Protein AF-A0A914TVD7-F1 (afdb_monomer_lite)

Foldseek 3Di:
DDDDLVQQLDADPVRHGSLVVVLVVCDQANQEEDEDAQVLVLQQQPPDPPDPDRPSSVVSLQVSCVSHVNYHYHYHHPCQPPDLSSCQSVVVLPCEPDPHPHNHSVSVNVVCVVVDPVSVVVVQVVCVVVVNDDDDDDDCVPPDDDDDDDDDDPVLVVVVVVLVVVLVVVVVVVVVVCVVVVPPDPVVVVVVVVVSVVVSVVVVVVSVVVVVDDD

Secondary structure (DSSP, 8-state):
----HHHHT-B-TTS-BHHHHHHHHH-TT--SEEEETTGGGGGGGSPPTT-----HHHHHHHHHHHH-TTSEEEE--TTTTSSGGGGTT-GGG-SSSTTSSSSSHHHHHHHHHHHHHHHHHHHHHHHHHTTS----PPP-TT--------PPPHHHHHHHHHHHHHHHHHHHHHHHHHHHHTTS-HHHHHHHHHHHHHHHHHHHHHHHHHTTS--

pLDDT: mean 87.55, std 9.87, range [48.53, 97.62]

Sequence (215 aa):
MFATYASLVGKSKTGESRLQQLIEWFGEKYDGCIIFDECHRAKNLCPKSGSNASSMIGKCVVELQRALPNARIVYASATGATEPRNMAYMERLGLWGRGTVFSDFAAFLDIVNKRGMGAMELVAMDMKRCGLYIARQLSFYGVDFNVHEVPLTLEYKKIYDEAVAFWTELQAQFTRAFELLAAQNKKSYKNAWTHFYSASQRFFKHLCIAVKVSS

Structure (mmCIF, N/CA/C/O backbone):
data_AF-A0A914TVD7-F1
#
_entry.id   AF-A0A914TVD7-F1
#
loop_
_atom_site.group_PDB
_atom_site.id
_atom_site.type_symbol
_atom_site.label_atom_id
_atom_site.label_alt_id
_atom_site.label_comp_id
_atom_site.label_asym_id
_atom_site.label_entity_id
_atom_site.label_seq_id
_atom_site.pdbx_PDB_ins_code
_atom_site.Cartn_x
_atom_site.Cartn_y
_atom_site.Cartn_z
_atom_site.occupancy
_atom_site.B_iso_or_equiv
_atom_site.auth_seq_id
_atom_site.auth_comp_id
_atom_site.auth_asym_id
_atom_site.auth_atom_id
_atom_site.pdbx_PDB_model_num
ATOM 1 N N . MET A 1 1 ? -15.700 13.228 0.530 1.00 85.75 1 MET A N 1
ATOM 2 C CA . MET A 1 1 ? -14.359 13.837 0.394 1.00 85.75 1 MET A CA 1
ATOM 3 C C . MET A 1 1 ? -13.421 12.806 -0.219 1.00 85.75 1 MET A C 1
ATOM 5 O O . MET A 1 1 ? -13.540 11.643 0.136 1.00 85.75 1 MET A O 1
ATOM 9 N N . PHE A 1 2 ? -12.528 13.209 -1.125 1.00 90.88 2 PHE A N 1
ATOM 10 C CA . PHE A 1 2 ? -11.497 12.344 -1.712 1.00 90.88 2 PHE A CA 1
ATOM 11 C C . PHE A 1 2 ? -10.127 13.006 -1.532 1.00 90.88 2 PHE A C 1
ATOM 13 O O . PHE A 1 2 ? -9.987 14.198 -1.804 1.00 90.88 2 PHE A O 1
ATOM 20 N N . ALA A 1 3 ? -9.135 12.252 -1.057 1.00 91.56 3 ALA A N 1
ATOM 21 C CA . ALA A 1 3 ? -7.778 12.734 -0.817 1.00 91.56 3 ALA A CA 1
ATOM 22 C C . ALA A 1 3 ? -6.760 11.642 -1.160 1.00 91.56 3 ALA A C 1
ATOM 24 O O . ALA A 1 3 ? -7.017 10.454 -0.985 1.00 91.56 3 ALA A O 1
ATOM 25 N N . THR A 1 4 ? -5.583 12.047 -1.630 1.00 92.19 4 THR A N 1
ATOM 26 C CA . THR A 1 4 ? -4.498 11.115 -1.966 1.00 92.19 4 THR A CA 1
ATOM 27 C C . THR A 1 4 ? -3.550 10.920 -0.782 1.00 92.19 4 THR A C 1
ATOM 29 O O . THR A 1 4 ? -3.365 11.818 0.047 1.00 92.19 4 THR A O 1
ATOM 32 N N . TYR A 1 5 ? -2.840 9.791 -0.742 1.00 90.56 5 TYR A N 1
ATOM 33 C CA . TYR A 1 5 ? -1.766 9.583 0.239 1.00 90.56 5 TYR A CA 1
ATOM 34 C C . TYR A 1 5 ? -0.656 10.634 0.167 1.00 90.56 5 TYR A C 1
ATOM 36 O O . TYR A 1 5 ? -0.086 10.993 1.192 1.00 90.56 5 TYR A O 1
ATOM 44 N N . ALA A 1 6 ? -0.364 11.161 -1.025 1.00 87.69 6 ALA A N 1
ATOM 45 C CA . ALA A 1 6 ? 0.606 12.241 -1.178 1.00 87.69 6 ALA A CA 1
ATOM 46 C C . ALA A 1 6 ? 0.110 13.534 -0.512 1.00 87.69 6 ALA A C 1
ATOM 48 O O . ALA A 1 6 ? 0.880 14.204 0.173 1.00 87.69 6 ALA A O 1
ATOM 49 N N . SER A 1 7 ? -1.183 13.853 -0.652 1.00 86.94 7 SER A N 1
ATOM 50 C CA . SER A 1 7 ? -1.764 15.025 0.005 1.00 86.94 7 SER A CA 1
ATOM 51 C C . SER A 1 7 ? -1.792 14.909 1.527 1.00 86.94 7 SER A C 1
ATOM 53 O O . SER A 1 7 ? -1.591 15.925 2.176 1.00 86.94 7 SER A O 1
ATOM 55 N N . LEU A 1 8 ? -1.947 13.706 2.096 1.00 86.94 8 LEU A N 1
ATOM 56 C CA . LEU A 1 8 ? -1.924 13.481 3.553 1.00 86.94 8 LEU A CA 1
ATOM 57 C C . LEU A 1 8 ? -0.601 13.912 4.204 1.00 86.94 8 LEU A C 1
ATOM 59 O O . LEU A 1 8 ? -0.601 14.436 5.312 1.00 86.94 8 LEU A O 1
ATOM 63 N N . VAL A 1 9 ? 0.519 13.720 3.503 1.00 89.25 9 VAL A N 1
ATOM 64 C CA . VAL A 1 9 ? 1.864 14.100 3.978 1.00 89.25 9 VAL A CA 1
ATOM 65 C C . VAL A 1 9 ? 2.188 15.570 3.665 1.00 89.25 9 VAL A C 1
ATOM 67 O O . VAL A 1 9 ? 3.189 16.114 4.133 1.00 89.25 9 VAL A O 1
ATOM 70 N N . GLY A 1 10 ? 1.355 16.227 2.858 1.00 86.00 10 GLY A N 1
ATOM 71 C CA . GLY A 1 10 ? 1.564 17.600 2.426 1.00 86.00 10 GLY A CA 1
ATOM 72 C C . GLY A 1 10 ? 1.454 18.608 3.570 1.00 86.00 10 GLY A C 1
ATOM 73 O O . GLY A 1 10 ? 0.681 18.441 4.514 1.00 86.00 10 GLY A O 1
ATOM 74 N N . LYS A 1 11 ? 2.190 19.711 3.434 1.00 86.06 11 LYS A N 1
ATOM 75 C CA . LYS A 1 11 ? 2.029 20.916 4.253 1.00 86.06 11 LYS A CA 1
ATOM 76 C C . LYS A 1 11 ? 1.639 22.087 3.359 1.00 86.06 11 LYS A C 1
ATOM 78 O O . LYS A 1 11 ? 2.068 22.154 2.205 1.00 86.06 11 LYS A O 1
ATOM 83 N N . SER A 1 12 ? 0.797 22.983 3.860 1.00 80.69 12 SER A N 1
ATOM 84 C CA . SER A 1 12 ? 0.485 24.236 3.177 1.00 80.69 12 SER A CA 1
ATOM 85 C C . SER A 1 12 ? 1.702 25.172 3.181 1.00 80.69 12 SER A C 1
ATOM 87 O O . SER A 1 12 ? 2.657 24.988 3.939 1.00 80.69 12 SER A O 1
ATOM 89 N N . LYS A 1 13 ? 1.650 26.229 2.360 1.00 73.94 13 LYS A N 1
ATOM 90 C CA . LYS A 1 13 ? 2.652 27.309 2.395 1.00 73.94 13 LYS A CA 1
ATOM 91 C C . LYS A 1 13 ? 2.677 28.043 3.745 1.00 73.94 13 LYS A C 1
ATOM 93 O O . LYS A 1 13 ? 3.702 28.612 4.091 1.00 73.94 13 LYS A O 1
ATOM 98 N N . THR A 1 14 ? 1.572 28.002 4.494 1.00 77.19 14 THR A N 1
ATOM 99 C CA . THR A 1 14 ? 1.430 28.570 5.845 1.00 77.19 14 THR A CA 1
ATOM 100 C C . THR A 1 14 ? 1.935 27.629 6.948 1.00 77.19 14 THR A C 1
ATOM 102 O O . THR A 1 14 ? 1.932 28.005 8.112 1.00 77.19 14 THR A O 1
ATOM 105 N N . GLY A 1 15 ? 2.408 26.423 6.599 1.00 79.06 15 GLY A N 1
ATOM 106 C CA . GLY A 1 15 ? 2.985 25.449 7.534 1.00 79.06 15 GLY A CA 1
ATOM 107 C C . GLY A 1 15 ? 1.987 24.446 8.119 1.00 79.06 15 GLY A C 1
ATOM 108 O O . GLY A 1 15 ? 2.407 23.474 8.750 1.00 79.06 15 GLY A O 1
ATOM 109 N N . GLU A 1 16 ? 0.692 24.626 7.866 1.00 82.19 16 GLU A N 1
ATOM 110 C CA . GLU A 1 16 ? -0.368 23.743 8.355 1.00 82.19 16 GLU A CA 1
ATOM 111 C C . GLU A 1 16 ? -0.304 22.373 7.673 1.00 82.19 16 GLU A C 1
ATOM 113 O O . GLU A 1 16 ? -0.134 22.252 6.454 1.00 82.19 16 GLU A O 1
ATOM 118 N N . SER A 1 17 ? -0.445 21.314 8.470 1.00 91.56 17 SER A N 1
ATOM 119 C CA . SER A 1 17 ? -0.482 19.944 7.964 1.00 91.56 17 SER A CA 1
ATOM 120 C C . SER A 1 17 ? -1.813 19.673 7.270 1.00 91.56 17 SER A C 1
ATOM 122 O O . SER A 1 17 ? -2.877 19.927 7.833 1.00 91.56 17 SER A O 1
ATOM 124 N N . ARG A 1 18 ? -1.774 19.085 6.071 1.00 92.12 18 ARG A N 1
ATOM 125 C CA . ARG A 1 18 ? -2.996 18.643 5.384 1.00 92.12 18 ARG A CA 1
ATOM 126 C C . ARG A 1 18 ? -3.755 17.588 6.178 1.00 92.12 18 ARG A C 1
ATOM 128 O O . ARG A 1 18 ? -4.978 17.572 6.132 1.00 92.12 18 ARG A O 1
ATOM 135 N N . LEU A 1 19 ? -3.048 16.743 6.927 1.00 93.38 19 LEU A N 1
ATOM 136 C CA . LEU A 1 19 ? -3.672 15.791 7.840 1.00 93.38 19 LEU A CA 1
ATOM 137 C C . LEU A 1 19 ? -4.487 16.501 8.927 1.00 93.38 19 LEU A C 1
ATOM 139 O O . LEU A 1 19 ? -5.624 16.115 9.172 1.00 93.38 19 LEU A O 1
ATOM 143 N N . GLN A 1 20 ? -3.934 17.554 9.530 1.00 93.00 20 GLN A N 1
ATOM 144 C CA . GLN A 1 20 ? -4.615 18.306 10.583 1.00 93.00 20 GLN A CA 1
ATOM 145 C C . GLN A 1 20 ? -5.887 18.974 10.048 1.00 93.00 20 GLN A C 1
ATOM 147 O O . GLN A 1 20 ? -6.951 18.826 10.637 1.00 93.00 20 GLN A O 1
ATOM 152 N N . GLN A 1 21 ? -5.804 19.592 8.866 1.00 93.00 21 GLN A N 1
ATOM 153 C CA . GLN A 1 21 ? -6.969 20.169 8.185 1.00 93.00 21 GLN A CA 1
ATOM 154 C C . GLN A 1 21 ? -8.059 19.121 7.907 1.00 93.00 21 GLN A C 1
ATOM 156 O O . GLN A 1 21 ? -9.245 19.412 8.024 1.00 93.00 21 GLN A O 1
ATOM 161 N N . LEU A 1 22 ? -7.670 17.894 7.536 1.00 93.31 22 LEU A N 1
ATOM 162 C CA . LEU A 1 22 ? -8.616 16.795 7.337 1.00 93.31 22 LEU A CA 1
ATOM 163 C C . LEU A 1 22 ? -9.279 16.377 8.654 1.00 93.31 22 LEU A C 1
ATOM 165 O O . LEU A 1 22 ? -10.494 16.214 8.681 1.00 93.31 22 LEU A O 1
ATOM 169 N N . ILE A 1 23 ? -8.503 16.221 9.731 1.00 94.00 23 ILE A N 1
ATOM 170 C CA . ILE A 1 23 ? -9.015 15.861 11.062 1.00 94.00 23 ILE A CA 1
ATOM 171 C C . ILE A 1 23 ? -10.013 16.915 11.555 1.00 94.00 23 ILE A C 1
ATOM 173 O O . ILE A 1 23 ? -11.108 16.564 11.988 1.00 94.00 23 ILE A O 1
ATOM 177 N N . GLU A 1 24 ? -9.673 18.196 11.424 1.00 94.06 24 GLU A N 1
ATOM 178 C CA . GLU A 1 24 ? -10.552 19.313 11.783 1.00 94.06 24 GLU A CA 1
ATOM 179 C C . GLU A 1 24 ? -11.829 19.333 10.942 1.00 94.06 24 GLU A C 1
ATOM 181 O O . GLU A 1 24 ? -12.914 19.541 11.478 1.00 94.06 24 GLU A O 1
ATOM 186 N N . TRP A 1 25 ? -11.720 19.060 9.638 1.00 94.44 25 TRP A N 1
ATOM 187 C CA . TRP A 1 25 ? -12.877 18.992 8.748 1.00 94.44 25 TRP A CA 1
ATOM 188 C C . TRP A 1 25 ? -13.831 17.846 9.102 1.00 94.44 25 TRP A C 1
ATOM 190 O O . TRP A 1 25 ? -15.046 18.026 9.047 1.00 94.44 25 TRP A O 1
ATOM 200 N N . PHE A 1 26 ? -13.301 16.673 9.465 1.00 95.31 26 PHE A N 1
ATOM 201 C CA . PHE A 1 26 ? -14.125 15.565 9.956 1.00 95.31 26 PHE A CA 1
ATOM 202 C C . PHE A 1 26 ? -14.793 15.921 11.291 1.00 95.31 26 PHE A C 1
ATOM 204 O O . PHE A 1 26 ? -15.969 15.614 11.494 1.00 95.31 26 PHE A O 1
ATOM 211 N N . GLY A 1 27 ? -14.044 16.578 12.179 1.00 94.00 27 GLY A N 1
ATOM 212 C CA . GLY A 1 27 ? -14.438 16.860 13.551 1.00 94.00 27 GLY A CA 1
ATOM 213 C C . GLY A 1 27 ? -14.248 15.651 14.473 1.00 94.00 27 GLY A C 1
ATOM 214 O O . GLY A 1 27 ? -14.380 14.496 14.069 1.00 94.00 27 GLY A O 1
ATOM 215 N N . GLU A 1 28 ? -13.979 15.910 15.754 1.00 88.50 28 GLU A N 1
ATOM 216 C CA . GLU A 1 28 ? -13.631 14.875 16.748 1.00 88.50 28 GLU A CA 1
ATOM 217 C C . GLU A 1 28 ? -14.711 13.796 16.934 1.00 88.50 28 GLU A C 1
ATOM 219 O O . GLU A 1 28 ? -14.425 12.662 17.320 1.00 88.50 28 GLU A O 1
ATOM 224 N N . LYS A 1 29 ? -15.973 14.142 16.658 1.00 94.38 29 LYS A N 1
ATOM 225 C CA . LYS A 1 29 ? -17.125 13.246 16.816 1.00 94.38 29 LYS A CA 1
ATOM 226 C C . LYS A 1 29 ? -17.479 12.476 15.545 1.00 94.38 29 LYS A C 1
ATOM 228 O O . LYS A 1 29 ? -18.498 11.794 15.544 1.00 94.38 29 LYS A O 1
ATOM 233 N N . TYR A 1 30 ? -16.677 12.574 14.484 1.00 97.50 30 TYR A N 1
ATOM 234 C CA . TYR A 1 30 ? -16.952 11.878 13.231 1.00 97.50 30 TYR A CA 1
ATOM 235 C C . TYR A 1 30 ? -17.052 10.365 13.440 1.00 97.50 30 TYR A C 1
ATOM 237 O O . TYR A 1 30 ? -16.093 9.711 13.849 1.00 97.50 30 TYR A O 1
ATOM 245 N N . ASP A 1 31 ? -18.214 9.807 13.117 1.00 97.25 31 ASP A N 1
ATOM 246 C CA . ASP A 1 31 ? -18.541 8.390 13.269 1.00 97.25 31 ASP A CA 1
ATOM 247 C C . ASP A 1 31 ? -18.759 7.684 11.922 1.00 97.25 31 ASP A C 1
ATOM 249 O O . ASP A 1 31 ? -19.165 6.520 11.885 1.00 97.25 31 ASP A O 1
ATOM 253 N N . GLY A 1 32 ? -18.503 8.384 10.810 1.00 97.06 32 GLY A N 1
ATOM 254 C CA . GLY A 1 32 ? -18.689 7.905 9.443 1.00 97.06 32 GLY A CA 1
ATOM 255 C C . GLY A 1 32 ? -17.643 6.878 8.998 1.00 97.06 32 GLY A C 1
ATOM 256 O O . GLY A 1 32 ? -16.967 6.253 9.811 1.00 97.06 32 GLY A O 1
ATOM 257 N N . CYS A 1 33 ? -17.522 6.664 7.685 1.00 97.12 33 CYS A N 1
ATOM 258 C CA . CYS A 1 33 ? -16.621 5.661 7.114 1.00 97.12 33 CYS A CA 1
ATOM 259 C C . CYS A 1 33 ? -15.439 6.306 6.380 1.00 97.12 33 CYS A C 1
ATOM 261 O O . CYS A 1 33 ? -15.627 7.172 5.527 1.00 97.12 33 CYS A O 1
ATOM 263 N N . ILE A 1 34 ? -14.229 5.832 6.679 1.00 97.38 34 ILE A N 1
ATOM 264 C CA . ILE A 1 34 ? -12.990 6.174 5.980 1.00 97.38 34 ILE A CA 1
ATOM 265 C C . ILE A 1 34 ? -12.496 4.920 5.266 1.00 97.38 34 ILE A C 1
ATOM 267 O O . ILE A 1 34 ? -12.242 3.887 5.889 1.00 97.38 34 ILE A O 1
ATOM 271 N N . ILE A 1 35 ? -12.345 5.025 3.950 1.00 97.62 35 ILE A N 1
ATOM 272 C CA . ILE A 1 35 ? -11.853 3.942 3.102 1.00 97.62 35 ILE A CA 1
ATOM 273 C C . ILE A 1 35 ? -10.424 4.282 2.695 1.00 97.62 35 ILE A C 1
ATOM 275 O O . ILE A 1 35 ? -10.179 5.263 1.992 1.00 97.62 35 ILE A O 1
ATOM 279 N N . PHE A 1 36 ? -9.478 3.462 3.135 1.00 96.56 36 PHE A N 1
ATOM 280 C CA . PHE A 1 36 ? -8.116 3.474 2.630 1.00 96.56 36 PHE A CA 1
ATOM 281 C C . PHE A 1 36 ? -8.056 2.593 1.384 1.00 96.56 36 PHE A C 1
ATOM 283 O O . PHE A 1 36 ? -7.901 1.378 1.492 1.00 96.56 36 PHE A O 1
ATOM 290 N N . ASP A 1 37 ? -8.214 3.212 0.218 1.00 95.31 37 ASP A N 1
ATOM 291 C CA . ASP A 1 37 ? -8.045 2.558 -1.081 1.00 95.31 37 ASP A CA 1
ATOM 292 C C . ASP A 1 37 ? -6.562 2.418 -1.446 1.00 95.31 37 ASP A C 1
ATOM 294 O O . ASP A 1 37 ? -5.767 3.303 -1.152 1.00 95.31 37 ASP A O 1
ATOM 298 N N . GLU A 1 38 ? -6.167 1.301 -2.053 1.00 93.00 38 GLU A N 1
ATOM 299 C CA . GLU A 1 38 ? -4.769 0.900 -2.257 1.00 93.00 38 GLU A CA 1
ATOM 300 C C . GLU A 1 38 ? -3.889 1.051 -1.000 1.00 93.00 38 GLU A C 1
ATOM 302 O O . GLU A 1 38 ? -2.740 1.514 -1.033 1.00 93.00 38 GLU A O 1
ATOM 307 N N . CYS A 1 39 ? -4.413 0.612 0.149 1.00 92.62 39 CYS A N 1
ATOM 308 C CA . CYS A 1 39 ? -3.807 0.852 1.461 1.00 92.62 39 CYS A CA 1
ATOM 309 C C . CYS A 1 39 ? -2.413 0.236 1.657 1.00 92.62 39 CYS A C 1
ATOM 311 O O . CYS A 1 39 ? -1.679 0.643 2.561 1.00 92.62 39 CYS A O 1
ATOM 313 N N . HIS A 1 40 ? -1.972 -0.652 0.756 1.00 89.81 40 HIS A N 1
ATOM 314 C CA . HIS A 1 40 ? -0.595 -1.153 0.725 1.00 89.81 40 HIS A CA 1
ATOM 315 C C . HIS A 1 40 ? 0.452 -0.022 0.619 1.00 89.81 40 HIS A C 1
ATOM 317 O O . HIS A 1 40 ? 1.618 -0.234 0.956 1.00 89.81 40 HIS A O 1
ATOM 323 N N . ARG A 1 41 ? 0.067 1.197 0.210 1.00 89.19 41 ARG A N 1
ATOM 324 C CA . ARG A 1 41 ? 0.915 2.404 0.259 1.00 89.19 41 ARG A CA 1
ATOM 325 C C . ARG A 1 41 ? 1.413 2.747 1.672 1.00 89.19 41 ARG A C 1
ATOM 327 O O . ARG A 1 41 ? 2.474 3.359 1.807 1.00 89.19 41 ARG A O 1
ATOM 334 N N . ALA A 1 42 ? 0.703 2.316 2.716 1.00 90.38 42 ALA A N 1
ATOM 335 C CA . ALA A 1 42 ? 1.059 2.521 4.120 1.00 90.38 42 ALA A CA 1
ATOM 336 C C . ALA A 1 42 ? 1.893 1.373 4.737 1.00 90.38 42 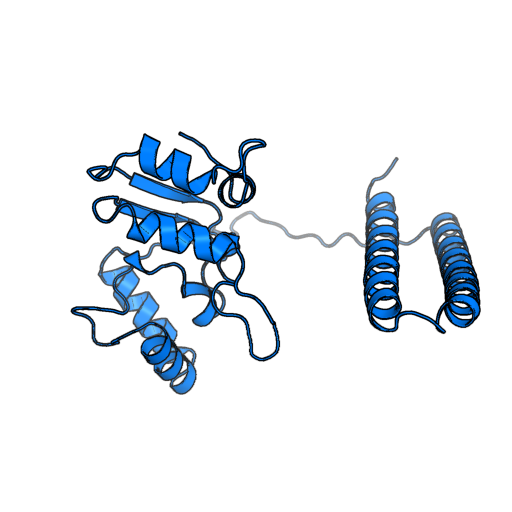ALA A C 1
ATOM 338 O O . ALA A 1 42 ? 2.300 1.475 5.893 1.00 90.38 42 ALA A O 1
ATOM 339 N N . LYS A 1 43 ? 2.207 0.306 3.979 1.00 87.12 43 LYS A N 1
ATOM 340 C CA . LYS A 1 43 ? 2.829 -0.932 4.503 1.00 87.12 43 LYS A CA 1
ATOM 341 C C . LYS A 1 43 ? 4.192 -0.753 5.176 1.00 87.12 43 LYS A C 1
ATOM 343 O O . LYS A 1 43 ? 4.540 -1.499 6.082 1.00 87.12 43 LYS A O 1
ATOM 348 N N . ASN A 1 44 ? 4.952 0.263 4.772 1.00 83.62 44 ASN A N 1
ATOM 349 C CA . ASN A 1 44 ? 6.307 0.518 5.270 1.00 83.62 44 ASN A CA 1
ATOM 350 C C . ASN A 1 44 ? 6.314 1.330 6.581 1.00 83.62 44 ASN A C 1
ATOM 352 O O . ASN A 1 44 ? 7.167 2.197 6.767 1.00 83.62 44 ASN A O 1
ATOM 356 N N . LEU A 1 45 ? 5.344 1.112 7.471 1.00 84.75 45 LEU A N 1
ATOM 357 C CA . LEU A 1 45 ? 5.311 1.761 8.785 1.00 84.75 45 LEU A CA 1
ATOM 358 C C . LEU A 1 45 ? 6.393 1.188 9.711 1.00 84.75 45 LEU A C 1
ATOM 360 O O . LEU A 1 45 ? 7.106 1.942 10.368 1.00 84.75 45 LEU A O 1
ATOM 364 N N . CYS A 1 46 ? 6.560 -0.135 9.701 1.00 79.25 46 CYS A N 1
ATOM 365 C CA . CYS A 1 46 ? 7.635 -0.832 10.396 1.00 79.25 46 CYS A CA 1
ATOM 366 C C . CYS A 1 46 ? 8.685 -1.267 9.362 1.00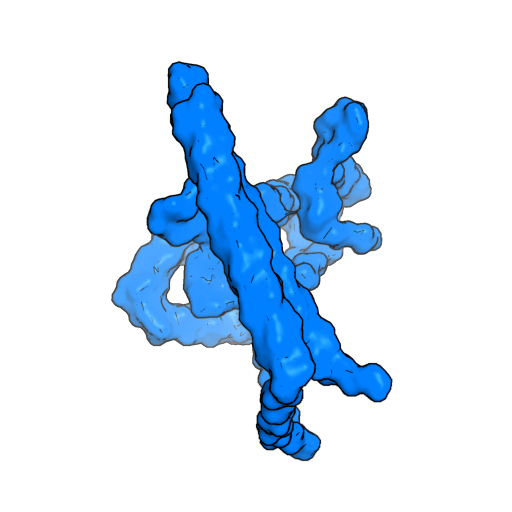 79.25 46 CYS A C 1
ATOM 368 O O . CYS A 1 46 ? 8.467 -2.273 8.688 1.00 79.25 46 CYS A O 1
ATOM 370 N N . PRO A 1 47 ? 9.804 -0.544 9.185 1.00 65.88 47 PRO A N 1
ATOM 371 C CA . PRO A 1 47 ? 10.835 -0.945 8.231 1.00 65.88 47 PRO A CA 1
ATOM 372 C C . PRO A 1 47 ? 11.461 -2.305 8.592 1.00 65.88 47 PRO A C 1
ATOM 374 O O . PRO A 1 47 ? 11.439 -2.737 9.749 1.00 65.88 47 PRO A O 1
ATOM 377 N N . LYS A 1 48 ? 12.022 -2.996 7.589 1.00 65.44 48 LYS A N 1
ATOM 378 C CA . LYS A 1 48 ? 12.928 -4.136 7.817 1.00 65.44 48 LYS A CA 1
ATOM 379 C C . LYS A 1 48 ? 14.221 -3.614 8.459 1.00 65.44 48 LYS A C 1
ATOM 381 O O . LYS A 1 48 ? 14.622 -2.481 8.181 1.00 65.44 48 LYS A O 1
ATOM 386 N N . SER A 1 49 ? 14.858 -4.420 9.312 1.00 55.47 49 SER A N 1
ATOM 387 C CA . SER A 1 49 ? 16.124 -4.063 9.968 1.00 55.47 49 SER A CA 1
ATOM 388 C C . SER A 1 49 ? 17.121 -3.496 8.948 1.00 55.47 49 SER A C 1
ATOM 390 O O . SER A 1 49 ? 17.393 -4.138 7.936 1.00 55.47 49 SER A O 1
ATOM 392 N N . GLY A 1 50 ? 17.616 -2.276 9.186 1.00 52.88 50 GLY A N 1
ATOM 393 C CA . GLY A 1 50 ? 18.551 -1.569 8.296 1.00 52.88 50 GLY A CA 1
ATOM 394 C C . GLY A 1 50 ? 17.944 -0.475 7.400 1.00 52.88 50 GLY A C 1
ATOM 395 O O . GLY A 1 50 ? 18.695 0.264 6.768 1.00 52.88 50 GLY A O 1
ATOM 396 N N . SER A 1 51 ? 16.615 -0.311 7.358 1.00 53.75 51 SER A N 1
ATOM 397 C CA . SER A 1 51 ? 15.952 0.798 6.652 1.00 53.75 51 SER A CA 1
ATOM 398 C C . SER A 1 51 ? 15.536 1.907 7.629 1.00 53.75 51 SER A C 1
ATOM 400 O O . SER A 1 51 ? 14.619 1.752 8.434 1.00 53.75 51 SER A O 1
ATOM 402 N N . ASN A 1 52 ? 16.219 3.051 7.559 1.00 48.53 52 ASN A N 1
ATOM 403 C CA . ASN A 1 52 ? 15.973 4.197 8.436 1.00 48.53 52 ASN A CA 1
ATOM 404 C C . ASN A 1 52 ? 14.882 5.109 7.867 1.00 48.53 52 ASN A C 1
ATOM 406 O O . ASN A 1 52 ? 15.189 6.142 7.282 1.00 48.53 52 ASN A O 1
ATOM 410 N N . ALA A 1 53 ? 13.622 4.695 8.021 1.00 53.84 53 ALA A N 1
ATOM 411 C CA . ALA A 1 53 ? 12.468 5.547 8.336 1.00 53.84 53 ALA A CA 1
ATOM 412 C C . ALA A 1 53 ? 11.164 4.789 8.053 1.00 53.84 53 ALA A C 1
ATOM 414 O O . ALA A 1 53 ? 10.946 4.279 6.956 1.00 53.84 53 ALA A O 1
ATOM 415 N N . SER A 1 54 ? 10.250 4.797 9.023 1.00 60.91 54 SER A N 1
ATOM 416 C CA . SER A 1 54 ? 8.828 4.553 8.765 1.00 60.91 54 SER A CA 1
ATOM 417 C C . SER A 1 54 ? 8.332 5.503 7.668 1.00 60.91 54 SER A C 1
ATOM 419 O O . SER A 1 54 ? 8.603 6.707 7.745 1.00 60.91 54 SER A O 1
ATOM 421 N N . SER A 1 55 ? 7.556 5.008 6.707 1.00 79.69 55 SER A N 1
ATOM 422 C CA . SER A 1 55 ? 6.914 5.858 5.703 1.00 79.69 55 SER A CA 1
ATOM 423 C C . SER A 1 55 ? 6.089 6.955 6.383 1.00 79.69 55 SER A C 1
ATOM 425 O O . SER A 1 55 ? 5.233 6.658 7.219 1.00 79.69 55 SER A O 1
ATOM 427 N N . MET A 1 56 ? 6.322 8.217 6.006 1.00 85.31 56 MET A N 1
ATOM 428 C CA . MET A 1 56 ? 5.505 9.354 6.453 1.00 85.31 56 MET A CA 1
ATOM 429 C C . MET A 1 56 ? 4.017 9.114 6.180 1.00 85.31 56 MET A C 1
ATOM 431 O O . MET A 1 56 ? 3.182 9.451 7.009 1.00 85.31 56 MET A O 1
ATOM 435 N N . ILE A 1 57 ? 3.695 8.441 5.070 1.00 90.56 57 ILE A N 1
ATOM 436 C CA . ILE A 1 57 ? 2.324 8.040 4.736 1.00 90.56 57 ILE A CA 1
ATOM 437 C C . ILE A 1 57 ? 1.761 7.103 5.807 1.00 90.56 57 ILE A C 1
ATOM 439 O O . ILE A 1 57 ? 0.655 7.323 6.286 1.00 90.56 57 ILE A O 1
ATOM 443 N N . GLY A 1 58 ? 2.520 6.077 6.207 1.00 91.50 58 GLY A N 1
ATOM 444 C CA . GLY A 1 58 ? 2.081 5.126 7.232 1.00 91.50 58 GLY A CA 1
ATOM 445 C C . GLY A 1 58 ? 1.805 5.812 8.570 1.00 91.50 58 GLY A C 1
ATOM 446 O O . GLY A 1 58 ? 0.801 5.517 9.211 1.00 91.50 58 GLY A O 1
ATOM 447 N N . LYS A 1 59 ? 2.656 6.771 8.957 1.00 91.69 59 LYS A N 1
ATOM 448 C CA . LYS A 1 59 ? 2.455 7.588 10.163 1.00 91.69 59 LYS A CA 1
ATOM 449 C C . LYS A 1 59 ? 1.168 8.405 10.088 1.00 91.69 59 LYS A C 1
ATOM 451 O O . LYS A 1 59 ? 0.354 8.295 10.994 1.00 91.69 59 LYS A O 1
ATOM 456 N N . CYS A 1 60 ? 0.950 9.140 8.995 1.00 93.50 60 CYS A N 1
ATOM 457 C CA . CYS A 1 60 ? -0.269 9.929 8.809 1.00 93.50 60 CYS A CA 1
ATOM 458 C C . CYS A 1 60 ? -1.535 9.058 8.798 1.00 93.50 60 CYS A C 1
ATOM 460 O O . CYS A 1 60 ? -2.561 9.460 9.333 1.00 93.50 60 CYS A O 1
ATOM 462 N N . VAL A 1 61 ? -1.469 7.855 8.215 1.00 94.75 61 VAL A N 1
ATOM 463 C CA . VAL A 1 61 ? -2.586 6.896 8.209 1.00 94.75 61 VAL A CA 1
ATOM 464 C C . VAL A 1 61 ? -2.925 6.424 9.621 1.00 94.75 61 VAL A C 1
ATOM 466 O O . VAL A 1 61 ? -4.100 6.349 9.965 1.00 94.75 61 VAL A O 1
ATOM 469 N N . VAL A 1 62 ? -1.929 6.112 10.450 1.00 94.44 62 VAL A N 1
ATOM 470 C CA . VAL A 1 62 ? -2.157 5.723 11.853 1.00 94.44 62 VAL A CA 1
ATOM 471 C C . VAL A 1 62 ? -2.659 6.902 12.683 1.00 94.44 62 VAL A C 1
ATOM 473 O O . VAL A 1 62 ? -3.607 6.762 13.450 1.00 94.44 62 VAL A O 1
ATOM 476 N N . GLU A 1 63 ? -2.067 8.078 12.504 1.00 94.69 63 GLU A N 1
ATOM 477 C CA . GLU A 1 63 ? -2.465 9.298 13.205 1.00 94.69 63 GLU A CA 1
ATOM 478 C C . GLU A 1 63 ? -3.922 9.677 12.903 1.00 94.69 63 GLU A C 1
ATOM 480 O O . GLU A 1 63 ? -4.683 9.919 13.835 1.00 94.69 63 GLU A O 1
ATOM 485 N N . LEU A 1 64 ? -4.352 9.600 11.637 1.00 95.31 64 LEU A N 1
ATOM 486 C CA . LEU A 1 64 ? -5.748 9.826 11.248 1.00 95.31 64 LEU A CA 1
ATOM 487 C C . LEU A 1 64 ? -6.714 8.878 11.976 1.00 95.31 64 LEU A C 1
ATOM 489 O O . LEU A 1 64 ? -7.750 9.306 12.478 1.00 95.31 64 LEU A O 1
ATOM 493 N N . GLN A 1 65 ? -6.373 7.589 12.051 1.00 96.00 65 GLN A N 1
ATOM 494 C CA . GLN A 1 65 ? -7.208 6.581 12.714 1.00 96.00 65 GLN A CA 1
ATOM 495 C C . GLN A 1 65 ? -7.326 6.806 14.223 1.00 96.00 65 GLN A C 1
ATOM 497 O O . GLN A 1 65 ? -8.370 6.505 14.802 1.00 96.00 65 GLN A O 1
ATOM 502 N N . ARG A 1 66 ? -6.254 7.298 14.856 1.00 94.38 66 ARG A N 1
ATOM 503 C CA . ARG A 1 66 ? -6.208 7.594 16.294 1.00 94.38 66 ARG A CA 1
ATOM 504 C C . ARG A 1 66 ? -6.930 8.894 16.633 1.00 94.38 66 ARG A C 1
ATOM 506 O O . ARG A 1 66 ? -7.588 8.954 17.664 1.00 94.38 66 ARG A O 1
ATOM 513 N N . ALA A 1 67 ? -6.833 9.899 15.763 1.00 95.81 67 ALA A N 1
ATOM 514 C CA . ALA A 1 67 ? -7.535 11.170 15.913 1.00 95.81 67 ALA A CA 1
ATOM 515 C C . ALA A 1 67 ? -9.057 11.035 15.735 1.00 95.81 67 ALA A C 1
ATOM 517 O O . ALA A 1 67 ? -9.810 11.819 16.302 1.00 95.81 67 ALA A O 1
ATOM 518 N N . LEU A 1 68 ? -9.514 10.032 14.977 1.00 96.44 68 LEU A N 1
ATOM 519 C CA . LEU A 1 68 ? -10.931 9.780 14.695 1.00 96.44 68 LEU A CA 1
ATOM 520 C C . LEU A 1 68 ? -11.363 8.400 15.232 1.00 96.44 68 LEU A C 1
ATOM 522 O O . LEU A 1 68 ? -11.609 7.467 14.455 1.00 96.44 68 LEU A O 1
ATOM 526 N N . PRO A 1 69 ? -11.470 8.227 16.565 1.00 95.19 69 PRO A N 1
ATOM 527 C CA . PRO A 1 69 ? -11.742 6.924 17.173 1.00 95.19 69 PRO A CA 1
ATOM 528 C C . PRO A 1 69 ? -13.123 6.368 16.800 1.00 95.19 69 PRO A C 1
ATOM 530 O O . PRO A 1 69 ? -13.270 5.157 16.637 1.00 95.19 69 PRO A O 1
ATOM 533 N N . ASN A 1 70 ? -14.119 7.231 16.586 1.00 96.31 70 ASN A N 1
ATOM 534 C CA . ASN A 1 70 ? -15.479 6.811 16.236 1.00 96.31 70 ASN A CA 1
ATOM 535 C C . ASN A 1 70 ? -15.632 6.445 14.750 1.00 96.31 70 ASN A C 1
ATOM 537 O O . ASN A 1 70 ? -16.593 5.771 14.381 1.00 96.31 70 ASN A O 1
ATOM 541 N N . ALA A 1 71 ? -14.677 6.829 13.897 1.00 97.62 71 ALA A N 1
ATOM 542 C CA . ALA A 1 71 ? -14.723 6.527 12.474 1.00 97.62 71 ALA A CA 1
ATOM 543 C C . ALA A 1 71 ? -14.566 5.023 12.216 1.00 97.62 71 ALA A C 1
ATOM 545 O O . ALA A 1 71 ? -13.703 4.356 12.791 1.00 97.62 71 ALA A O 1
ATOM 546 N N . ARG A 1 72 ? -15.364 4.496 11.291 1.00 96.88 72 ARG A N 1
ATOM 547 C CA . ARG A 1 72 ? -15.255 3.132 10.765 1.00 96.88 72 ARG A CA 1
ATOM 548 C C . ARG A 1 72 ? -14.208 3.098 9.659 1.00 96.88 72 ARG A C 1
ATOM 550 O O . ARG A 1 72 ? -14.290 3.883 8.718 1.00 96.88 72 ARG A O 1
ATOM 557 N N . ILE A 1 73 ? -13.250 2.179 9.748 1.00 97.31 73 ILE A N 1
ATOM 558 C CA . ILE A 1 73 ? -12.144 2.079 8.788 1.00 97.31 73 ILE A CA 1
ATOM 559 C C . ILE A 1 73 ? -12.318 0.857 7.891 1.00 97.31 73 ILE A C 1
ATOM 561 O O . ILE A 1 73 ? -12.537 -0.248 8.380 1.00 97.31 73 ILE A O 1
ATOM 565 N N . VAL A 1 74 ? -12.161 1.059 6.585 1.00 97.00 74 VAL A N 1
ATOM 566 C CA . VAL A 1 74 ? -12.072 -0.010 5.586 1.00 97.00 74 VAL A CA 1
ATOM 567 C C . VAL A 1 74 ? -10.692 0.036 4.941 1.00 97.00 74 VAL A C 1
ATOM 569 O O . VAL A 1 74 ? -10.254 1.089 4.480 1.00 97.00 74 VAL A O 1
ATOM 572 N N . TYR A 1 75 ? -10.019 -1.11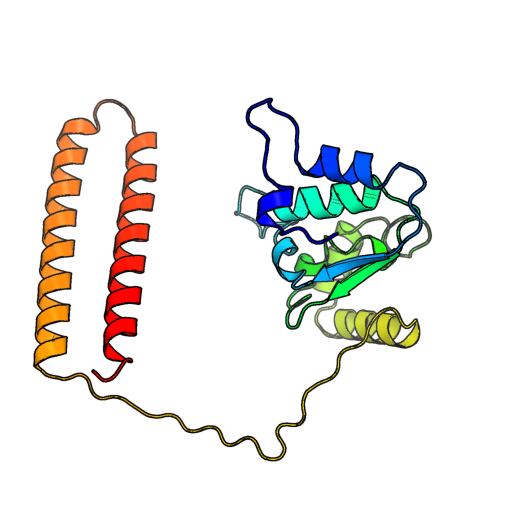1 4.886 1.00 95.88 75 TYR A N 1
ATOM 573 C CA . TYR A 1 75 ? -8.746 -1.276 4.184 1.00 95.88 75 TYR A CA 1
ATOM 574 C C . TYR A 1 75 ? -8.998 -2.016 2.873 1.00 95.88 75 TYR A C 1
ATOM 576 O O . TYR A 1 75 ? -9.357 -3.193 2.888 1.00 95.88 75 TYR A O 1
ATOM 584 N N . ALA A 1 76 ? -8.817 -1.338 1.743 1.00 94.56 76 ALA A N 1
ATOM 585 C CA . ALA A 1 76 ? -8.972 -1.917 0.417 1.00 94.56 76 ALA A CA 1
ATOM 586 C C . ALA A 1 76 ? -7.607 -1.981 -0.278 1.00 94.56 76 ALA A C 1
ATOM 588 O O . ALA A 1 76 ? -6.902 -0.981 -0.401 1.00 94.56 76 ALA A O 1
ATOM 589 N N . SER A 1 77 ? -7.195 -3.180 -0.689 1.00 90.75 77 SER A N 1
ATOM 590 C CA . SER A 1 77 ? -5.964 -3.381 -1.455 1.00 90.75 77 SER A CA 1
ATOM 591 C C . SER A 1 77 ? -5.923 -4.777 -2.061 1.00 90.75 77 SER A C 1
ATOM 593 O O . SER A 1 77 ? -6.206 -5.759 -1.375 1.00 90.75 77 SER A O 1
ATOM 595 N N . ALA A 1 78 ? -5.465 -4.882 -3.310 1.00 85.75 78 ALA A N 1
ATOM 596 C CA . ALA A 1 78 ? -5.182 -6.170 -3.944 1.00 85.75 78 ALA A CA 1
ATOM 597 C C . ALA A 1 78 ? -3.965 -6.887 -3.323 1.00 85.75 78 ALA A C 1
ATOM 599 O O . ALA A 1 78 ? -3.839 -8.104 -3.410 1.00 85.75 78 ALA A O 1
ATOM 600 N N . THR A 1 79 ? -3.056 -6.138 -2.686 1.00 79.81 79 THR A N 1
ATOM 601 C CA . THR A 1 79 ? -1.773 -6.646 -2.155 1.00 79.81 79 THR A CA 1
ATOM 602 C C . THR A 1 79 ? -1.518 -6.194 -0.711 1.00 79.81 79 THR A C 1
ATOM 604 O O . THR A 1 79 ? -0.385 -5.945 -0.299 1.00 79.81 79 THR A O 1
ATOM 607 N N . GLY A 1 80 ? -2.588 -6.048 0.079 1.00 66.69 80 GLY A N 1
ATOM 608 C CA . GLY A 1 80 ? -2.565 -5.365 1.380 1.00 66.69 80 GLY A CA 1
ATOM 609 C C . GLY A 1 80 ? -1.587 -5.929 2.419 1.00 66.69 80 GLY A C 1
ATOM 610 O O . GLY A 1 80 ? -1.008 -5.146 3.173 1.00 66.69 80 GLY A O 1
ATOM 611 N N . ALA A 1 81 ? -1.374 -7.249 2.444 1.00 70.31 81 ALA A N 1
ATOM 612 C CA . ALA A 1 81 ? -0.639 -7.935 3.510 1.00 70.31 81 ALA A CA 1
ATOM 613 C C . ALA A 1 81 ? 0.204 -9.124 2.999 1.00 70.31 81 ALA A C 1
ATOM 615 O O . ALA A 1 81 ? -0.057 -10.273 3.331 1.00 70.31 81 ALA A O 1
ATOM 616 N N . THR A 1 82 ? 1.236 -8.855 2.188 1.00 76.56 82 THR A N 1
ATOM 617 C CA . THR A 1 82 ? 2.184 -9.897 1.721 1.00 76.56 82 THR A CA 1
ATOM 618 C C . THR A 1 82 ? 3.046 -10.489 2.846 1.00 76.56 82 THR A C 1
ATOM 620 O O . THR A 1 82 ? 3.446 -11.642 2.780 1.00 76.56 82 THR A O 1
ATOM 623 N N . GLU A 1 83 ? 3.349 -9.696 3.874 1.00 84.94 83 GLU A N 1
ATOM 624 C CA . GLU A 1 83 ? 4.102 -10.106 5.065 1.00 84.94 83 GLU A CA 1
ATOM 625 C C . GLU A 1 83 ? 3.347 -9.588 6.301 1.00 84.94 83 GLU A C 1
ATOM 627 O O . GLU A 1 83 ? 2.790 -8.487 6.221 1.00 84.94 83 GLU A O 1
ATOM 632 N N . PRO A 1 84 ? 3.376 -10.277 7.458 1.00 88.19 84 PRO A N 1
ATOM 633 C CA . PRO A 1 84 ? 2.695 -9.815 8.676 1.00 88.19 84 PRO A CA 1
ATOM 634 C C . PRO A 1 84 ? 3.103 -8.394 9.094 1.00 88.19 84 PRO A C 1
ATOM 636 O O . PRO A 1 84 ? 2.283 -7.593 9.536 1.00 88.19 84 PRO A O 1
ATOM 639 N N . ARG A 1 85 ? 4.371 -8.028 8.860 1.00 89.19 85 ARG A N 1
ATOM 640 C CA . ARG A 1 85 ? 4.909 -6.680 9.111 1.00 89.19 85 ARG A CA 1
ATOM 641 C C . ARG A 1 85 ? 4.161 -5.580 8.347 1.00 89.19 85 ARG A C 1
ATOM 643 O O . ARG A 1 85 ? 4.040 -4.465 8.848 1.00 89.19 85 ARG A O 1
ATOM 650 N N . ASN A 1 86 ? 3.643 -5.893 7.158 1.00 89.81 86 ASN A N 1
ATOM 651 C CA . ASN A 1 86 ? 2.918 -4.941 6.317 1.00 89.81 86 ASN A CA 1
ATOM 652 C C . ASN A 1 86 ? 1.557 -4.555 6.907 1.00 89.81 86 ASN A C 1
ATOM 654 O O . ASN A 1 86 ? 0.963 -3.596 6.433 1.00 89.81 86 ASN A O 1
ATOM 658 N N . MET A 1 87 ? 1.070 -5.258 7.932 1.00 91.69 87 MET A N 1
ATOM 659 C CA . MET A 1 87 ? -0.221 -4.983 8.566 1.00 91.69 87 MET A CA 1
ATOM 660 C C . MET A 1 87 ? -0.154 -3.900 9.644 1.00 91.69 87 MET A C 1
ATOM 662 O O . MET A 1 87 ? -1.191 -3.518 10.168 1.00 91.69 87 MET A O 1
ATOM 666 N N . ALA A 1 88 ? 1.029 -3.373 9.969 1.00 92.25 88 ALA A N 1
ATOM 667 C CA . ALA A 1 88 ? 1.232 -2.467 11.103 1.00 92.25 88 ALA A CA 1
ATOM 668 C C . ALA A 1 88 ? 0.290 -1.245 11.133 1.00 92.25 88 ALA A C 1
ATOM 670 O O . ALA A 1 88 ? -0.056 -0.759 12.203 1.00 92.25 88 ALA A O 1
ATOM 671 N N . TYR A 1 89 ? -0.126 -0.739 9.967 1.00 93.38 89 TYR A N 1
ATOM 672 C CA . TYR A 1 89 ? -1.034 0.410 9.869 1.00 93.38 89 TYR A CA 1
ATOM 673 C C . TYR A 1 89 ? -2.515 0.049 10.063 1.00 93.38 89 TYR A C 1
ATOM 675 O O . TYR A 1 89 ? -3.346 0.950 10.152 1.00 93.38 89 TYR A O 1
ATOM 683 N N . MET A 1 90 ? -2.858 -1.241 10.103 1.00 94.31 90 MET A N 1
ATOM 684 C CA . MET A 1 90 ? -4.228 -1.749 10.179 1.00 94.31 90 MET A CA 1
ATOM 685 C C . MET A 1 90 ? -4.714 -1.897 11.634 1.00 94.31 90 MET A C 1
ATOM 687 O O . MET A 1 90 ? -5.306 -2.912 12.003 1.00 94.31 90 MET A O 1
ATOM 691 N N . GLU A 1 91 ? -4.465 -0.891 12.482 1.00 92.31 91 GLU A N 1
ATOM 692 C CA . GLU A 1 91 ? -4.735 -0.950 13.933 1.00 92.31 91 GLU A CA 1
ATOM 693 C C . GLU A 1 91 ? -6.216 -1.218 14.253 1.00 92.31 91 GLU A C 1
ATOM 695 O O . GLU A 1 91 ? -6.547 -1.816 15.274 1.00 92.31 91 GLU A O 1
ATOM 700 N N . ARG A 1 92 ? -7.126 -0.828 13.353 1.00 93.94 92 ARG A N 1
ATOM 701 C CA . ARG A 1 92 ? -8.579 -0.984 13.545 1.00 93.94 92 ARG A CA 1
ATOM 702 C C . ARG A 1 92 ? -9.131 -2.377 13.235 1.00 93.94 92 ARG A C 1
ATOM 704 O O . ARG A 1 92 ? -10.333 -2.569 13.363 1.00 93.94 92 ARG A O 1
ATOM 711 N N . LEU A 1 93 ? -8.285 -3.342 12.864 1.00 93.12 93 LEU A N 1
ATOM 712 C CA . LEU A 1 93 ? -8.705 -4.744 12.737 1.00 93.12 93 LEU A CA 1
ATOM 713 C C . LEU A 1 93 ? -8.929 -5.428 14.093 1.00 93.12 93 LEU A C 1
ATOM 715 O O . LEU A 1 93 ? -9.540 -6.488 14.132 1.00 93.12 93 LEU A O 1
ATOM 719 N N . GLY A 1 94 ? -8.423 -4.856 15.192 1.00 92.31 94 GLY A N 1
ATOM 720 C CA . GLY A 1 94 ? -8.576 -5.450 16.524 1.00 92.31 94 GLY A CA 1
ATOM 721 C C . GLY A 1 94 ? -7.766 -6.733 16.722 1.00 92.31 94 GLY A C 1
ATOM 722 O O . GLY A 1 94 ? -8.110 -7.553 17.565 1.00 92.31 94 GLY A O 1
ATOM 723 N N . LEU A 1 95 ? -6.695 -6.919 15.947 1.00 92.94 95 LEU A N 1
ATOM 724 C CA . LEU A 1 95 ? -5.794 -8.068 16.077 1.00 92.94 95 LEU A CA 1
ATOM 725 C C . LEU A 1 95 ? -4.799 -7.910 17.229 1.00 92.94 95 LEU A C 1
ATOM 727 O O . LEU A 1 95 ? -4.273 -8.899 17.715 1.00 92.94 95 LEU A O 1
ATOM 731 N N . TRP A 1 96 ? -4.517 -6.682 17.652 1.00 94.31 96 TRP A N 1
ATOM 732 C CA . TRP A 1 96 ? -3.638 -6.366 18.775 1.00 94.31 96 TRP A CA 1
ATOM 733 C C . TRP A 1 96 ? -4.173 -5.151 19.532 1.00 94.31 96 TRP A C 1
ATOM 735 O O . TRP A 1 96 ? -5.017 -4.405 19.032 1.00 94.31 96 TRP A O 1
ATOM 745 N N . GLY A 1 97 ? -3.647 -4.929 20.733 1.00 91.88 97 GLY A N 1
ATOM 746 C CA . GLY A 1 97 ? -4.055 -3.850 21.620 1.00 91.88 97 GLY A CA 1
ATOM 747 C C . GLY A 1 97 ? -5.036 -4.305 22.697 1.00 91.88 97 GLY A C 1
ATOM 748 O O . GLY A 1 97 ? -5.204 -5.494 22.986 1.00 91.88 97 GLY A O 1
ATOM 749 N N . ARG A 1 98 ? -5.677 -3.324 23.338 1.00 89.50 98 ARG A N 1
ATOM 750 C CA . ARG A 1 98 ? -6.549 -3.540 24.498 1.00 89.50 98 ARG A CA 1
ATOM 751 C C . ARG A 1 98 ? -7.688 -4.510 24.166 1.00 89.50 98 ARG A C 1
ATOM 753 O O . ARG A 1 98 ? -8.434 -4.284 23.223 1.00 89.50 98 ARG A O 1
ATOM 760 N N . GLY A 1 99 ? -7.854 -5.538 24.998 1.00 87.25 99 GLY A N 1
ATOM 761 C CA . GLY A 1 99 ? -8.918 -6.537 24.841 1.00 87.25 99 GLY A CA 1
ATOM 762 C C . GLY A 1 99 ? -8.587 -7.673 23.869 1.00 87.25 99 GLY A C 1
ATOM 763 O O . GLY A 1 99 ? -9.450 -8.501 23.604 1.00 87.25 99 GLY A O 1
ATOM 764 N N . THR A 1 100 ? -7.354 -7.734 23.363 1.00 90.62 100 THR A N 1
ATOM 765 C CA . THR A 1 100 ? -6.876 -8.806 22.479 1.00 90.62 100 THR A CA 1
ATOM 766 C C . THR A 1 100 ? -5.793 -9.639 23.173 1.00 90.62 100 THR A C 1
ATOM 768 O O . THR A 1 100 ? -5.257 -9.241 24.209 1.00 90.62 100 THR A O 1
ATOM 771 N N . VAL A 1 101 ? -5.445 -10.794 22.598 1.00 87.94 101 VAL A N 1
ATOM 772 C CA . VAL A 1 101 ? -4.367 -11.662 23.114 1.00 87.94 101 VAL A CA 1
ATOM 773 C C . VAL A 1 101 ? -2.964 -11.080 22.904 1.00 87.94 101 VAL A C 1
ATOM 775 O O . VAL A 1 101 ? -2.023 -11.499 23.574 1.00 87.94 101 VAL A O 1
ATOM 778 N N . PHE A 1 102 ? -2.811 -10.115 21.993 1.00 93.19 102 PHE A N 1
ATOM 779 C CA . PHE A 1 102 ? -1.539 -9.464 21.695 1.00 93.19 102 PHE A CA 1
ATOM 780 C C . PHE A 1 102 ? -1.553 -8.036 22.244 1.00 93.19 102 PHE A C 1
ATOM 782 O O . PHE A 1 102 ? -2.327 -7.199 21.790 1.00 93.19 102 PHE A O 1
ATOM 789 N N . SER A 1 103 ? -0.677 -7.727 23.203 1.00 92.81 103 SER A N 1
ATOM 790 C CA . SER A 1 103 ? -0.623 -6.396 23.829 1.00 92.81 103 SER A CA 1
ATOM 791 C C . SER A 1 103 ? -0.370 -5.271 22.823 1.00 92.81 103 SER A C 1
ATOM 793 O O . SER A 1 103 ? -0.943 -4.191 22.942 1.00 92.81 103 SER A O 1
ATOM 795 N N . ASP A 1 104 ? 0.471 -5.534 21.824 1.00 93.19 104 ASP A N 1
ATOM 796 C CA . ASP A 1 104 ? 0.828 -4.606 20.760 1.00 93.19 104 ASP A CA 1
ATOM 797 C C . ASP A 1 104 ? 1.178 -5.346 19.455 1.00 93.19 104 ASP A C 1
ATOM 799 O O . ASP A 1 104 ? 1.189 -6.580 19.375 1.00 93.19 104 ASP A O 1
ATOM 803 N N . PHE A 1 105 ? 1.470 -4.568 18.411 1.00 93.00 105 PHE A N 1
ATOM 804 C CA . PHE A 1 105 ? 1.855 -5.103 17.109 1.00 93.00 105 PHE A CA 1
ATOM 805 C C . PHE A 1 105 ? 3.174 -5.892 17.145 1.00 93.00 105 PHE A C 1
ATOM 807 O O . PHE A 1 105 ? 3.346 -6.820 16.358 1.00 93.00 105 PHE A O 1
ATOM 814 N N . ALA A 1 106 ? 4.115 -5.551 18.032 1.00 92.38 106 ALA A N 1
ATOM 815 C CA . ALA A 1 106 ? 5.393 -6.250 18.119 1.00 92.38 106 ALA A CA 1
ATOM 816 C C . ALA A 1 106 ? 5.206 -7.669 18.675 1.00 92.38 106 ALA A C 1
ATOM 818 O O . ALA A 1 106 ? 5.770 -8.611 18.121 1.00 92.38 106 ALA A O 1
ATOM 819 N N . ALA A 1 107 ? 4.357 -7.831 19.694 1.00 92.94 107 ALA A N 1
ATOM 820 C CA . ALA A 1 107 ? 3.966 -9.128 20.237 1.00 92.94 107 ALA A CA 1
ATOM 821 C C . ALA A 1 107 ? 3.236 -9.989 19.192 1.00 92.94 107 ALA A C 1
ATOM 823 O O . ALA A 1 107 ? 3.562 -11.165 19.022 1.00 92.94 107 ALA A O 1
ATOM 824 N N . PHE A 1 108 ? 2.296 -9.395 18.445 1.00 94.00 108 PHE A N 1
ATOM 825 C CA . PHE A 1 108 ? 1.640 -10.059 17.313 1.00 94.00 108 PHE A CA 1
ATOM 826 C C . PHE A 1 108 ? 2.665 -10.531 16.272 1.00 94.00 108 PHE A C 1
ATOM 828 O O . PHE A 1 108 ? 2.701 -11.704 15.899 1.00 94.00 108 PHE A O 1
ATOM 835 N N . LEU A 1 109 ? 3.542 -9.625 15.835 1.00 92.56 109 LEU A N 1
ATOM 836 C CA . LEU A 1 109 ? 4.530 -9.888 14.797 1.00 92.56 109 LEU A CA 1
ATOM 837 C C . LEU A 1 109 ? 5.535 -10.973 15.211 1.00 92.56 109 LEU A C 1
ATOM 839 O O . LEU A 1 109 ? 5.888 -11.812 14.386 1.00 92.56 109 LEU A O 1
ATOM 843 N N . ASP A 1 110 ? 5.995 -10.970 16.462 1.00 91.88 110 ASP A N 1
ATOM 844 C CA . ASP A 1 110 ? 6.920 -11.977 16.991 1.00 91.88 110 ASP A CA 1
ATOM 845 C C . ASP A 1 110 ? 6.304 -13.383 16.953 1.00 91.88 110 ASP A C 1
ATOM 847 O O . ASP A 1 110 ? 6.908 -14.316 16.420 1.00 91.88 110 ASP A O 1
ATOM 851 N N . ILE A 1 111 ? 5.065 -13.533 17.431 1.00 90.75 111 ILE A N 1
ATOM 852 C CA . ILE A 1 111 ? 4.373 -14.828 17.452 1.00 90.75 111 ILE A CA 1
ATOM 853 C C . ILE A 1 111 ? 4.075 -15.336 16.041 1.00 90.75 111 ILE A C 1
ATOM 855 O O . ILE A 1 111 ? 4.328 -16.509 15.751 1.00 90.75 111 ILE A O 1
ATOM 859 N N . VAL A 1 112 ? 3.571 -14.471 15.154 1.00 91.31 112 VAL A N 1
ATOM 860 C CA . VAL A 1 112 ? 3.264 -14.863 13.772 1.00 91.31 112 VAL A CA 1
ATOM 861 C C . VAL A 1 112 ? 4.542 -15.244 13.023 1.00 91.31 112 VAL A C 1
ATOM 863 O O . VAL A 1 112 ? 4.557 -16.261 12.337 1.00 91.31 112 VAL A O 1
ATOM 866 N N . ASN A 1 113 ? 5.647 -14.514 13.208 1.00 90.31 113 ASN A N 1
ATOM 867 C CA . ASN A 1 113 ? 6.922 -14.876 12.581 1.00 90.31 113 ASN A CA 1
ATOM 868 C C . ASN A 1 113 ? 7.491 -16.193 13.124 1.00 90.31 113 ASN A C 1
ATOM 870 O O . ASN A 1 113 ? 7.963 -17.010 12.339 1.00 90.31 113 ASN A O 1
ATOM 874 N N . LYS A 1 114 ? 7.424 -16.430 14.442 1.00 90.88 114 LYS A N 1
ATOM 875 C CA . LYS A 1 114 ? 7.910 -17.676 15.065 1.00 90.88 114 LYS A CA 1
ATOM 876 C C . LYS A 1 114 ? 7.164 -18.915 14.575 1.00 90.88 114 LYS A C 1
ATOM 878 O O . LYS A 1 114 ? 7.761 -19.978 14.453 1.00 90.88 114 LYS A O 1
ATOM 883 N N . ARG A 1 115 ? 5.860 -18.789 14.322 1.00 88.56 115 ARG A N 1
ATOM 884 C CA . ARG A 1 115 ? 4.994 -19.899 13.892 1.00 88.56 115 ARG A CA 1
ATOM 885 C C . ARG A 1 115 ? 4.799 -19.978 12.373 1.00 88.56 115 ARG A C 1
ATOM 887 O O . ARG A 1 115 ? 4.197 -20.933 11.889 1.00 88.56 115 ARG A O 1
ATOM 894 N N . GLY A 1 116 ? 5.320 -19.006 11.627 1.00 87.94 116 GLY A N 1
ATOM 895 C CA . GLY A 1 116 ? 5.323 -18.991 10.167 1.00 87.94 116 GLY A CA 1
ATOM 896 C C . GLY A 1 116 ? 3.926 -18.913 9.542 1.00 87.94 116 GLY A C 1
ATOM 897 O O . GLY A 1 116 ? 2.990 -18.349 10.111 1.00 87.94 116 GLY A O 1
ATOM 898 N N . MET A 1 117 ? 3.789 -19.486 8.341 1.00 84.00 117 MET A N 1
ATOM 899 C CA . MET A 1 117 ? 2.567 -19.380 7.530 1.00 84.00 117 MET A CA 1
ATOM 900 C C . MET A 1 117 ? 1.326 -19.948 8.225 1.00 84.00 117 MET A C 1
ATOM 902 O O . MET A 1 117 ? 0.270 -19.331 8.138 1.00 84.00 117 MET A O 1
ATOM 906 N N . GLY A 1 118 ? 1.451 -21.035 8.992 1.00 87.38 118 GLY A N 1
ATOM 907 C CA . GLY A 1 118 ? 0.306 -21.628 9.693 1.00 87.38 118 GLY A CA 1
ATOM 908 C C . GLY A 1 118 ? -0.341 -20.680 10.712 1.00 87.38 118 GLY A C 1
ATOM 909 O O . GLY A 1 118 ? -1.560 -20.655 10.853 1.00 87.38 118 GLY A O 1
ATOM 910 N N . ALA A 1 119 ? 0.442 -19.830 11.390 1.00 89.75 119 ALA A N 1
ATOM 911 C CA . ALA A 1 119 ? -0.138 -18.801 12.258 1.00 89.75 119 ALA A CA 1
ATOM 912 C C . ALA A 1 119 ? -0.836 -17.695 11.462 1.00 89.75 119 ALA A C 1
ATOM 914 O O . ALA A 1 119 ? -1.884 -17.211 11.884 1.00 89.75 119 ALA A O 1
ATOM 915 N N . MET A 1 120 ? -0.287 -17.317 10.308 1.00 89.44 120 MET A N 1
ATOM 916 C CA . MET A 1 120 ? -0.912 -16.326 9.436 1.00 89.44 120 MET A CA 1
ATOM 917 C C . MET A 1 120 ? -2.233 -16.838 8.838 1.00 89.44 120 MET A C 1
ATOM 919 O O . MET A 1 120 ? -3.192 -16.078 8.730 1.00 89.44 120 MET A O 1
ATOM 923 N N . GLU A 1 121 ? -2.320 -18.129 8.514 1.00 88.44 121 GLU A N 1
ATOM 924 C CA . GLU A 1 121 ? -3.561 -18.776 8.073 1.00 88.44 121 GLU A CA 1
ATOM 925 C C . GLU A 1 121 ? -4.637 -18.751 9.160 1.00 88.44 121 GLU A C 1
ATOM 927 O O . GLU A 1 121 ? -5.787 -18.427 8.868 1.00 88.44 121 GLU A O 1
ATOM 932 N N . LEU A 1 122 ? -4.274 -19.016 10.421 1.00 90.44 122 LEU A N 1
ATOM 933 C CA . LEU A 1 122 ? -5.207 -18.910 11.548 1.00 90.44 122 LEU A CA 1
ATOM 934 C C . LEU A 1 122 ? -5.726 -17.480 11.724 1.00 90.44 122 LEU A C 1
ATOM 936 O O . LEU A 1 122 ? -6.927 -17.294 11.907 1.00 90.44 122 LEU A O 1
ATOM 940 N N . VAL A 1 123 ? -4.848 -16.477 11.617 1.00 90.25 123 VAL A N 1
ATOM 941 C CA . VAL A 1 123 ? -5.248 -15.062 11.657 1.00 90.25 123 VAL A CA 1
ATOM 942 C C . VAL A 1 123 ? -6.213 -14.747 10.512 1.00 90.25 123 VAL A C 1
ATOM 944 O O . VAL A 1 123 ? -7.274 -14.174 10.743 1.00 90.25 123 VAL A O 1
ATOM 947 N N . ALA A 1 124 ? -5.900 -15.166 9.285 1.00 89.50 124 ALA A N 1
ATOM 948 C CA . ALA A 1 124 ? -6.768 -14.939 8.131 1.00 89.50 124 ALA A CA 1
ATOM 949 C C . ALA A 1 124 ? -8.128 -15.648 8.268 1.00 89.50 124 ALA A C 1
ATOM 951 O O . ALA A 1 124 ? -9.164 -15.078 7.914 1.00 89.50 124 ALA A O 1
ATOM 952 N N . MET A 1 125 ? -8.141 -16.874 8.799 1.00 90.88 125 MET A N 1
ATOM 953 C CA . MET A 1 125 ? -9.357 -17.644 9.052 1.00 90.88 125 MET A CA 1
ATOM 954 C C . MET A 1 125 ? -10.239 -16.963 10.101 1.00 90.88 125 MET A C 1
ATOM 956 O O . MET A 1 125 ? -11.445 -16.835 9.882 1.00 90.88 125 MET A O 1
ATOM 960 N N . ASP A 1 126 ? -9.650 -16.495 11.202 1.00 91.88 126 ASP A N 1
ATOM 961 C CA . ASP A 1 126 ? -10.368 -15.769 12.250 1.00 91.88 126 ASP A CA 1
ATOM 962 C C . ASP A 1 126 ? -10.936 -14.446 11.725 1.00 91.88 126 ASP A C 1
ATOM 964 O O . ASP A 1 126 ? -12.132 -14.190 11.851 1.00 91.88 126 ASP A O 1
ATOM 968 N N . MET A 1 127 ? -10.133 -13.658 11.003 1.00 92.75 127 MET A N 1
ATOM 969 C CA . MET A 1 127 ? -10.608 -12.420 10.380 1.00 92.75 127 MET A CA 1
ATOM 970 C C . MET A 1 127 ? -11.764 -12.673 9.405 1.00 92.75 127 MET A C 1
ATOM 972 O O . MET A 1 127 ? -12.728 -11.907 9.378 1.00 92.75 127 MET A O 1
ATOM 976 N N . LYS A 1 128 ? -11.700 -13.750 8.609 1.00 92.56 128 LYS A N 1
ATOM 977 C CA . LYS A 1 128 ? -12.787 -14.135 7.698 1.00 92.56 128 LYS A CA 1
ATOM 978 C C . LYS A 1 128 ? -14.042 -14.536 8.473 1.00 92.56 128 LYS A C 1
ATOM 980 O O . LYS A 1 128 ? -15.138 -14.114 8.112 1.00 92.56 128 LYS A O 1
ATOM 985 N N . ARG A 1 129 ? -13.887 -15.320 9.544 1.00 92.50 129 ARG A N 1
ATOM 986 C CA . ARG A 1 129 ? -14.988 -15.751 10.419 1.00 92.50 129 ARG A CA 1
ATOM 987 C C . ARG A 1 129 ? -15.668 -14.564 11.103 1.00 92.50 129 ARG A C 1
ATOM 989 O O . ARG A 1 129 ? -16.891 -14.536 11.179 1.00 92.50 129 ARG A O 1
ATOM 996 N N . CYS A 1 130 ? -14.889 -13.586 11.552 1.00 91.12 130 CYS A N 1
ATOM 997 C CA . CYS A 1 130 ? -15.367 -12.369 12.206 1.00 91.12 130 CYS A CA 1
ATOM 998 C C . CYS A 1 130 ? -15.912 -11.317 11.222 1.00 91.12 130 CYS A C 1
ATOM 1000 O O . CYS A 1 130 ? -16.324 -10.242 11.647 1.00 91.12 130 CYS A O 1
ATOM 1002 N N . GLY A 1 131 ? -15.901 -11.586 9.910 1.00 92.00 131 GLY A N 1
ATOM 1003 C CA . GLY A 1 131 ? -16.339 -10.630 8.887 1.00 92.00 131 GLY A CA 1
ATOM 1004 C C . GLY A 1 131 ? -15.398 -9.432 8.699 1.00 92.00 131 GLY A C 1
ATOM 1005 O O . GLY A 1 131 ? -15.759 -8.471 8.026 1.00 92.00 131 GLY A O 1
ATOM 1006 N N . LEU A 1 132 ? -14.188 -9.487 9.266 1.00 91.62 132 LEU A N 1
ATOM 1007 C CA . LEU A 1 132 ? -13.153 -8.452 9.169 1.00 91.62 132 LEU A CA 1
ATOM 1008 C C . LEU A 1 132 ? -12.366 -8.531 7.856 1.00 91.62 132 LEU A C 1
ATOM 1010 O O . LEU A 1 132 ? -11.712 -7.568 7.461 1.00 91.62 132 LEU A O 1
ATOM 1014 N N . TYR A 1 133 ? -12.396 -9.690 7.195 1.00 91.00 133 TYR A N 1
ATOM 1015 C CA . TYR A 1 133 ? -11.630 -9.956 5.987 1.00 91.00 133 TYR A CA 1
ATOM 1016 C C . TYR A 1 133 ? -12.475 -10.595 4.898 1.00 91.00 133 TYR A C 1
ATOM 1018 O O . TYR A 1 133 ? -13.095 -11.644 5.083 1.00 91.00 133 TYR A O 1
ATOM 1026 N N . ILE A 1 134 ? -12.412 -9.985 3.719 1.00 90.50 134 ILE A N 1
ATOM 1027 C CA . ILE A 1 134 ? -12.902 -10.557 2.478 1.00 90.50 134 ILE A CA 1
ATOM 1028 C C . ILE A 1 134 ? -11.789 -10.492 1.439 1.00 90.50 134 ILE A C 1
ATOM 1030 O O . ILE A 1 134 ? -11.240 -9.432 1.151 1.00 90.50 134 ILE A O 1
ATOM 1034 N N . ALA A 1 135 ? -11.477 -11.641 0.855 1.00 86.19 135 ALA A N 1
ATOM 1035 C CA . ALA A 1 135 ? -10.663 -11.730 -0.342 1.00 86.19 135 ALA A CA 1
ATOM 1036 C C . ALA A 1 135 ? -11.390 -12.605 -1.350 1.00 86.19 135 ALA A C 1
ATOM 1038 O O . ALA A 1 135 ? -11.824 -13.716 -1.037 1.00 86.19 135 ALA A O 1
ATOM 1039 N N . ARG A 1 136 ? -11.552 -12.070 -2.556 1.00 84.69 136 ARG A N 1
ATOM 1040 C CA . ARG A 1 136 ? -12.106 -12.789 -3.696 1.00 84.69 136 ARG A CA 1
ATOM 1041 C C . ARG A 1 136 ? -11.024 -12.872 -4.752 1.00 84.69 136 ARG A C 1
ATOM 1043 O O . ARG A 1 136 ? -10.389 -11.870 -5.066 1.00 84.69 136 ARG A O 1
ATOM 1050 N N . GLN A 1 137 ? -10.827 -14.067 -5.281 1.00 78.69 137 GLN A N 1
ATOM 1051 C CA . GLN A 1 137 ? -10.005 -14.263 -6.459 1.00 78.69 137 GLN A CA 1
ATOM 1052 C C . GLN A 1 137 ? -10.896 -14.092 -7.689 1.00 78.69 137 GLN A C 1
ATOM 1054 O O . GLN A 1 137 ? -12.029 -14.576 -7.707 1.00 78.69 137 GLN A O 1
ATOM 1059 N N . LEU A 1 138 ? -10.401 -13.387 -8.705 1.00 78.44 138 LEU A N 1
ATOM 1060 C CA . LEU A 1 138 ? -11.040 -13.399 -10.015 1.00 78.44 138 LEU A CA 1
ATOM 1061 C C . LEU A 1 138 ? -10.825 -14.775 -10.646 1.00 78.44 138 LEU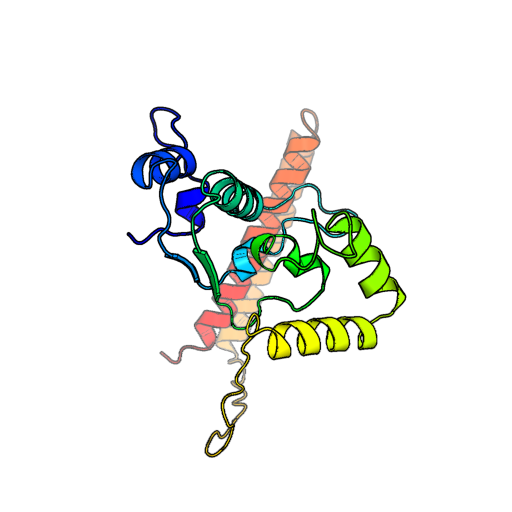 A C 1
ATOM 1063 O O . LEU A 1 138 ? -9.730 -15.333 -10.573 1.00 78.44 138 LEU A O 1
ATOM 1067 N N . SER A 1 139 ? -11.873 -15.323 -11.253 1.00 80.19 139 SER A N 1
ATOM 1068 C CA . SER A 1 139 ? -11.724 -16.527 -12.062 1.00 80.19 139 SER A CA 1
ATOM 1069 C C . SER A 1 139 ? -10.828 -16.215 -13.258 1.00 80.19 139 SER A C 1
ATOM 1071 O O . SER A 1 139 ? -11.025 -15.201 -13.923 1.00 80.19 139 SER A O 1
ATOM 1073 N N . PHE A 1 140 ? -9.876 -17.099 -13.548 1.00 81.81 140 PHE A N 1
ATOM 1074 C CA . PHE A 1 140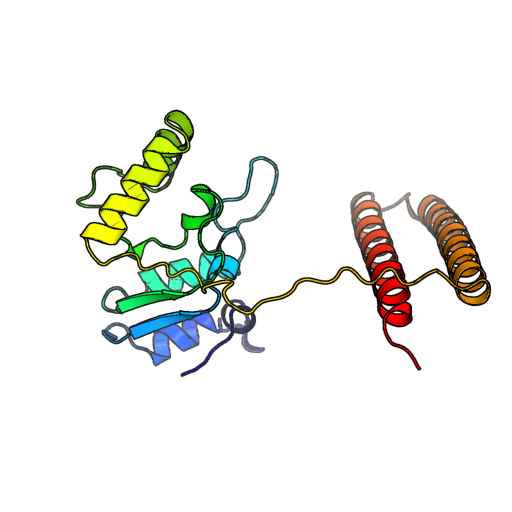 ? -9.109 -17.061 -14.796 1.00 81.81 140 PHE A CA 1
ATOM 1075 C C . PHE A 1 140 ? -9.866 -17.713 -15.963 1.00 81.81 140 PHE A C 1
ATOM 1077 O O . PHE A 1 140 ? -9.311 -17.877 -17.044 1.00 81.81 140 PHE A O 1
ATOM 1084 N N . TYR A 1 141 ? -11.126 -18.111 -15.762 1.00 87.81 141 TYR A N 1
ATOM 1085 C CA . TYR A 1 141 ? -11.954 -18.658 -16.830 1.00 87.81 141 TYR A CA 1
ATOM 1086 C C . TYR A 1 141 ? -12.084 -17.648 -17.979 1.00 87.81 141 TYR A C 1
ATOM 1088 O O . TYR A 1 141 ? -12.592 -16.545 -17.779 1.00 87.81 141 TYR A O 1
ATOM 1096 N N . GLY A 1 142 ? -11.620 -18.036 -19.169 1.00 88.38 142 GLY A N 1
ATOM 1097 C CA . GLY A 1 142 ? -11.608 -17.185 -20.362 1.00 88.38 142 GLY A CA 1
ATOM 1098 C C . GLY A 1 142 ? -10.450 -16.180 -20.434 1.00 88.38 142 GLY A C 1
ATOM 1099 O O . GLY A 1 142 ? -10.500 -15.283 -21.270 1.00 88.38 142 GLY A O 1
ATOM 1100 N N . VAL A 1 143 ? -9.432 -16.292 -19.571 1.00 88.62 143 VAL A N 1
ATOM 1101 C CA . VAL A 1 143 ? -8.210 -15.476 -19.650 1.00 88.62 143 VAL A CA 1
ATOM 1102 C C . VAL A 1 143 ? -7.099 -16.279 -20.321 1.00 88.62 143 VAL A C 1
ATOM 1104 O O . VAL A 1 143 ? -6.588 -17.230 -19.733 1.00 88.62 143 VAL A O 1
ATOM 1107 N N . ASP A 1 144 ? -6.684 -15.847 -21.510 1.00 89.44 144 ASP A N 1
ATOM 1108 C CA . ASP A 1 144 ? -5.506 -16.371 -22.203 1.00 89.44 144 ASP A CA 1
ATOM 1109 C C . ASP A 1 144 ? -4.291 -15.465 -21.959 1.00 89.44 144 ASP A C 1
ATOM 1111 O O . ASP A 1 144 ? -4.365 -14.239 -22.080 1.00 89.44 144 ASP A O 1
ATOM 1115 N N . PHE A 1 145 ? -3.152 -16.069 -21.618 1.00 87.19 145 PHE A N 1
ATOM 1116 C CA . PHE A 1 145 ? -1.882 -15.369 -21.429 1.00 87.19 145 PHE A CA 1
ATOM 1117 C C . PHE A 1 145 ? -0.927 -15.725 -22.564 1.00 87.19 145 PHE A C 1
ATOM 1119 O O . PHE A 1 145 ? -0.493 -16.869 -22.664 1.00 87.19 145 PHE A O 1
ATOM 1126 N N . ASN A 1 146 ? -0.540 -14.732 -23.363 1.00 89.00 146 ASN A N 1
ATOM 1127 C CA . ASN A 1 146 ? 0.451 -14.902 -24.422 1.00 89.00 146 ASN A CA 1
ATOM 1128 C C . ASN A 1 146 ? 1.689 -14.056 -24.126 1.00 89.00 146 ASN A C 1
ATOM 1130 O O . ASN A 1 146 ? 1.599 -12.849 -23.891 1.00 89.00 146 ASN A O 1
ATOM 1134 N N . VAL A 1 147 ? 2.860 -14.691 -24.152 1.00 88.69 147 VAL A N 1
ATOM 1135 C CA . VAL A 1 147 ? 4.145 -13.993 -24.085 1.00 88.69 147 VAL A CA 1
ATOM 1136 C C . VAL A 1 147 ? 4.582 -13.692 -25.512 1.00 88.69 147 VAL A C 1
ATOM 1138 O O . VAL A 1 147 ? 4.910 -14.599 -26.270 1.00 88.69 147 VAL A O 1
ATOM 1141 N N . HIS A 1 148 ? 4.578 -12.413 -25.878 1.00 86.38 148 HIS A N 1
ATOM 1142 C CA . HIS A 1 148 ? 5.120 -11.954 -27.152 1.00 86.38 148 HIS A CA 1
ATOM 1143 C C . HIS A 1 148 ? 6.551 -11.464 -26.946 1.00 86.38 148 HIS A C 1
ATOM 1145 O O . HIS A 1 148 ? 6.783 -10.421 -26.329 1.00 86.38 148 HIS A O 1
ATOM 1151 N N . GLU A 1 149 ? 7.515 -12.223 -27.460 1.00 85.38 149 GLU A N 1
ATOM 1152 C CA . GLU A 1 149 ? 8.906 -11.790 -27.509 1.00 85.38 149 GLU A CA 1
ATOM 1153 C C . GLU A 1 149 ? 9.092 -10.786 -28.648 1.00 85.38 149 GLU A C 1
ATOM 1155 O O . GLU A 1 149 ? 8.834 -11.087 -29.813 1.00 85.38 149 GLU A O 1
ATOM 1160 N N . VAL A 1 150 ? 9.538 -9.575 -28.309 1.00 82.56 150 VAL A N 1
ATOM 1161 C CA . VAL A 1 150 ? 9.883 -8.546 -29.295 1.00 82.56 150 VAL A CA 1
ATOM 1162 C C . VAL A 1 150 ? 11.397 -8.582 -29.508 1.00 82.56 150 VAL A C 1
ATOM 1164 O O . VAL A 1 150 ? 12.136 -8.226 -28.583 1.00 82.56 150 VAL A O 1
ATOM 1167 N N . PRO A 1 151 ? 11.891 -9.020 -30.682 1.00 84.56 151 PRO A N 1
ATOM 1168 C CA . PRO A 1 151 ? 13.320 -9.040 -30.950 1.00 84.56 151 PRO A CA 1
ATOM 1169 C C . PRO A 1 151 ? 13.864 -7.610 -31.024 1.00 84.56 151 PRO A C 1
ATOM 1171 O O . PRO A 1 151 ? 13.249 -6.716 -31.604 1.00 84.56 151 PRO A O 1
ATOM 1174 N N . LEU A 1 152 ? 15.049 -7.394 -30.453 1.00 86.12 152 LEU A N 1
ATOM 1175 C CA . LEU A 1 152 ? 15.722 -6.099 -30.532 1.00 86.12 152 LEU A CA 1
ATOM 1176 C C . LEU A 1 152 ? 16.242 -5.866 -31.955 1.00 86.12 152 LEU A C 1
ATOM 1178 O O . LEU A 1 152 ? 17.046 -6.657 -32.460 1.00 86.12 152 LEU A O 1
ATOM 1182 N N . THR A 1 153 ? 15.834 -4.757 -32.572 1.00 90.12 153 THR A N 1
ATOM 1183 C CA . THR A 1 153 ? 16.362 -4.327 -33.872 1.00 90.12 153 THR A CA 1
ATOM 1184 C C . THR A 1 153 ? 17.836 -3.931 -33.755 1.00 90.12 153 THR A C 1
ATOM 1186 O O . THR A 1 153 ? 18.315 -3.542 -32.685 1.00 90.12 153 THR A O 1
ATOM 1189 N N . LEU A 1 154 ? 18.582 -4.021 -34.861 1.00 92.06 154 LEU A N 1
ATOM 1190 C CA . LEU A 1 154 ? 19.981 -3.571 -34.901 1.00 92.06 154 LEU A CA 1
ATOM 1191 C C . LEU A 1 154 ? 20.106 -2.076 -34.578 1.00 92.06 154 LEU A C 1
ATOM 1193 O O . LEU A 1 154 ? 21.015 -1.680 -33.855 1.00 92.06 154 LEU A O 1
ATOM 1197 N N . GLU A 1 155 ? 19.160 -1.267 -35.056 1.00 90.69 155 GLU A N 1
ATOM 1198 C CA . GLU A 1 155 ? 19.083 0.165 -34.750 1.00 90.69 155 GLU A CA 1
ATOM 1199 C C . GLU A 1 155 ? 18.925 0.413 -33.251 1.00 90.69 155 GLU A C 1
ATOM 1201 O O . GLU A 1 155 ? 19.640 1.236 -32.682 1.00 90.69 155 GLU A O 1
ATOM 1206 N N . TYR A 1 156 ? 18.051 -0.342 -32.581 1.00 90.81 156 TYR A N 1
ATOM 1207 C CA . TYR A 1 156 ? 17.885 -0.192 -31.143 1.00 90.81 156 TYR A CA 1
ATOM 1208 C C . TYR A 1 156 ? 19.124 -0.625 -30.361 1.00 90.81 156 TYR A C 1
ATOM 1210 O O . TYR A 1 156 ? 19.515 0.064 -29.421 1.00 90.81 156 TYR A O 1
ATOM 1218 N N . LYS A 1 157 ? 19.767 -1.734 -30.751 1.00 92.81 157 LYS A N 1
ATOM 1219 C CA . LYS A 1 157 ? 21.037 -2.155 -30.136 1.00 92.81 157 LYS A CA 1
ATOM 1220 C C . LYS A 1 157 ? 22.075 -1.039 -30.226 1.00 92.81 157 LYS A C 1
ATOM 1222 O O . LYS A 1 157 ? 22.685 -0.708 -29.219 1.00 92.81 157 LYS A O 1
ATOM 1227 N N . LYS A 1 158 ? 22.180 -0.387 -31.388 1.00 95.38 158 LYS A N 1
ATOM 1228 C CA . LYS A 1 158 ? 23.074 0.757 -31.585 1.00 95.38 158 LYS A CA 1
ATOM 1229 C C . LYS A 1 158 ? 22.747 1.921 -30.642 1.00 95.38 158 LYS A C 1
ATOM 1231 O O . LYS A 1 158 ? 23.643 2.414 -29.970 1.00 95.38 158 LYS A O 1
ATOM 1236 N N . ILE A 1 159 ? 21.476 2.317 -30.538 1.00 94.69 159 ILE A N 1
ATOM 1237 C CA . ILE A 1 159 ? 21.038 3.380 -29.612 1.00 94.69 159 ILE A CA 1
ATOM 1238 C C . ILE A 1 159 ? 21.355 3.007 -28.157 1.00 94.69 159 ILE A C 1
ATOM 1240 O O . ILE A 1 159 ? 21.786 3.850 -27.370 1.00 94.69 159 ILE A O 1
ATOM 1244 N N . TYR A 1 160 ? 21.132 1.747 -27.785 1.00 94.50 160 TYR A N 1
ATOM 1245 C CA . TYR A 1 160 ? 21.426 1.251 -26.447 1.00 94.50 160 TYR A CA 1
ATOM 1246 C C . TYR A 1 160 ? 22.930 1.309 -26.147 1.00 94.50 160 TYR A C 1
ATOM 1248 O O . TYR A 1 160 ? 23.318 1.822 -25.098 1.00 94.50 160 TYR A O 1
ATOM 1256 N N . ASP A 1 161 ? 23.772 0.855 -27.076 1.00 96.00 161 ASP A N 1
ATOM 1257 C CA . ASP A 1 161 ? 25.230 0.875 -26.939 1.00 96.00 161 ASP A CA 1
ATOM 1258 C C . ASP A 1 161 ? 25.775 2.312 -26.872 1.00 96.00 161 ASP A C 1
ATOM 1260 O O . ASP A 1 161 ? 26.603 2.621 -26.013 1.00 96.00 161 ASP A O 1
ATOM 1264 N N . GLU A 1 162 ? 25.259 3.223 -27.705 1.00 96.56 162 GLU A N 1
ATOM 1265 C CA . GLU A 1 162 ? 25.578 4.658 -27.655 1.00 96.56 162 GLU A CA 1
ATOM 1266 C C . GLU A 1 162 ? 25.181 5.278 -26.307 1.00 96.56 162 GLU A C 1
ATOM 1268 O O . GLU A 1 162 ? 25.947 6.041 -25.712 1.00 96.56 162 GLU A O 1
ATOM 1273 N N . ALA A 1 163 ? 24.017 4.910 -25.767 1.00 96.44 163 ALA A N 1
ATOM 1274 C CA . ALA A 1 163 ? 23.595 5.362 -24.449 1.00 96.44 163 ALA A CA 1
ATOM 1275 C C . ALA A 1 163 ? 24.494 4.821 -23.325 1.00 96.44 163 ALA A C 1
ATOM 1277 O O . ALA A 1 163 ? 24.813 5.556 -22.387 1.00 96.44 163 ALA A O 1
ATOM 1278 N N . VAL A 1 164 ? 24.918 3.556 -23.397 1.00 96.75 164 VAL A N 1
ATOM 1279 C CA . VAL A 1 164 ? 25.872 2.970 -22.440 1.00 96.75 164 VAL A CA 1
ATOM 1280 C C . VAL A 1 164 ? 27.210 3.700 -22.502 1.00 96.75 164 VAL A C 1
ATOM 1282 O O . VAL A 1 164 ? 27.743 4.067 -21.451 1.00 96.75 164 VAL A O 1
ATOM 1285 N N . ALA A 1 165 ? 27.726 3.970 -23.702 1.00 96.81 165 ALA A N 1
ATOM 1286 C CA . ALA A 1 165 ? 28.947 4.747 -23.885 1.00 96.81 165 ALA A CA 1
ATOM 1287 C C . ALA A 1 165 ? 28.818 6.145 -23.254 1.00 96.81 165 ALA A C 1
ATOM 1289 O O . ALA A 1 165 ? 29.666 6.532 -22.448 1.00 96.81 165 ALA A O 1
ATOM 1290 N N . PHE A 1 166 ? 27.710 6.847 -23.515 1.00 96.75 166 PHE A N 1
ATOM 1291 C CA . PHE A 1 166 ? 27.425 8.1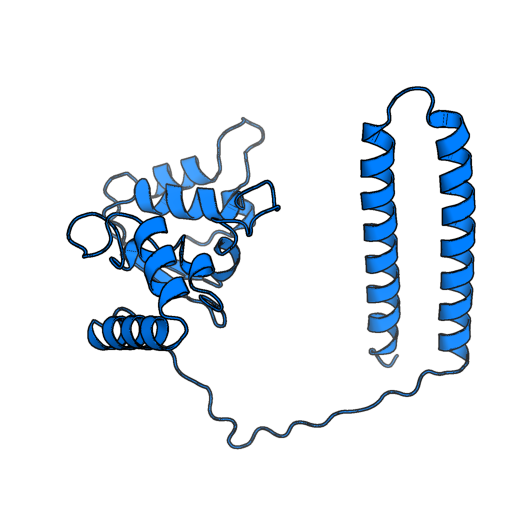58 -22.929 1.00 96.75 166 PHE A CA 1
ATOM 1292 C C . PHE A 1 166 ? 27.408 8.133 -21.393 1.00 96.75 166 PHE A C 1
ATOM 1294 O O . PHE A 1 166 ? 28.074 8.943 -20.749 1.00 96.75 166 PHE A O 1
ATOM 1301 N N . TRP A 1 167 ? 26.682 7.193 -20.777 1.00 96.56 167 TRP A N 1
ATOM 1302 C CA . TRP A 1 167 ? 26.617 7.088 -19.313 1.00 96.56 167 TRP A CA 1
ATOM 1303 C C . TRP A 1 167 ? 27.965 6.710 -18.687 1.00 96.56 167 TRP A C 1
ATOM 1305 O O . TRP A 1 167 ? 28.258 7.152 -17.575 1.00 96.56 167 TRP A O 1
ATOM 1315 N N . THR A 1 168 ? 28.784 5.933 -19.398 1.00 95.88 168 THR A N 1
ATOM 1316 C CA . THR A 1 168 ? 30.132 5.536 -18.965 1.00 95.88 168 THR A CA 1
ATOM 1317 C C . THR A 1 168 ? 31.088 6.726 -18.991 1.00 95.88 168 THR A C 1
ATOM 1319 O O . THR A 1 168 ? 31.802 6.976 -18.019 1.00 95.88 168 THR A O 1
ATOM 1322 N N . GLU A 1 169 ? 31.064 7.518 -20.066 1.00 95.94 169 GLU A N 1
ATOM 1323 C CA . GLU A 1 169 ? 31.836 8.757 -20.142 1.00 95.94 169 GLU A CA 1
ATOM 1324 C C . GLU A 1 169 ? 31.381 9.752 -19.071 1.00 95.94 169 GLU A C 1
ATOM 1326 O O . GLU A 1 169 ? 32.207 10.289 -18.328 1.00 95.94 169 GLU A O 1
ATOM 1331 N N . LEU A 1 170 ? 30.068 9.943 -18.922 1.00 94.62 170 LEU A N 1
ATOM 1332 C CA . LEU A 1 170 ? 29.513 10.827 -17.906 1.00 94.62 170 LEU A CA 1
ATOM 1333 C C . LEU A 1 170 ? 29.955 10.400 -16.502 1.00 94.62 170 LEU A C 1
ATOM 1335 O O . LEU A 1 170 ? 30.355 11.254 -15.717 1.00 94.62 170 LEU A O 1
ATOM 1339 N N . GLN A 1 171 ? 29.952 9.099 -16.193 1.00 94.00 171 GLN A N 1
ATOM 1340 C CA . GLN A 1 171 ? 30.445 8.564 -14.920 1.00 94.00 171 GLN A CA 1
ATOM 1341 C C . GLN A 1 171 ? 31.927 8.892 -14.689 1.00 94.00 171 GLN A C 1
ATOM 1343 O O . GLN A 1 171 ? 32.303 9.272 -13.575 1.00 94.00 171 GLN A O 1
ATOM 1348 N N . ALA A 1 172 ? 32.769 8.769 -15.719 1.00 92.94 172 ALA A N 1
ATOM 1349 C CA . ALA A 1 172 ? 34.188 9.102 -15.627 1.00 92.94 172 ALA A CA 1
ATOM 1350 C C . ALA A 1 172 ? 34.395 10.599 -15.347 1.00 92.94 172 ALA A C 1
ATOM 1352 O O . ALA A 1 172 ? 35.161 10.961 -14.452 1.00 92.94 172 ALA A O 1
ATOM 1353 N N . GLN A 1 173 ? 33.667 11.474 -16.048 1.00 90.62 173 GLN A N 1
ATOM 1354 C CA . GLN A 1 173 ? 33.734 12.921 -15.820 1.00 90.62 173 GLN A CA 1
ATOM 1355 C C . GLN A 1 173 ? 33.191 13.308 -14.440 1.00 90.62 173 GLN A C 1
ATOM 1357 O O . GLN A 1 173 ? 33.797 14.125 -13.748 1.00 90.62 173 GLN A O 1
ATOM 1362 N N . PHE A 1 174 ? 32.094 12.684 -14.000 1.00 89.25 174 PHE A N 1
ATOM 1363 C CA . PHE A 1 174 ? 31.528 12.898 -12.668 1.00 89.25 174 PHE A CA 1
ATOM 1364 C C . PHE A 1 174 ? 32.536 12.499 -11.587 1.00 89.25 174 PHE A C 1
ATOM 1366 O O . PHE A 1 174 ? 32.782 13.272 -10.666 1.00 89.25 174 PHE A O 1
ATOM 1373 N N . THR A 1 175 ? 33.183 11.338 -11.732 1.00 88.25 175 THR A N 1
ATOM 1374 C CA . THR A 1 175 ? 34.236 10.872 -10.815 1.00 88.25 175 THR A CA 1
ATOM 1375 C C . THR A 1 175 ? 35.377 11.881 -10.716 1.00 88.25 175 THR A C 1
ATOM 1377 O O . THR A 1 175 ? 35.689 12.314 -9.610 1.00 88.25 175 THR A O 1
ATOM 1380 N N . ARG A 1 176 ? 35.926 12.337 -11.851 1.00 86.75 176 ARG A N 1
ATOM 1381 C CA . ARG A 1 176 ? 37.002 13.345 -11.879 1.00 86.75 176 ARG A CA 1
ATOM 1382 C C . ARG A 1 176 ? 36.582 14.663 -11.230 1.00 86.75 176 ARG A C 1
ATOM 1384 O O . ARG A 1 176 ? 37.316 15.219 -10.418 1.00 86.75 176 ARG A O 1
ATOM 1391 N N . ALA A 1 177 ? 35.386 15.159 -11.550 1.00 85.31 177 ALA A N 1
ATOM 1392 C CA . ALA A 1 177 ? 34.855 16.379 -10.947 1.00 85.31 177 ALA A CA 1
ATOM 1393 C C . ALA A 1 177 ? 34.720 16.234 -9.423 1.00 85.31 177 ALA A C 1
ATOM 1395 O O . ALA A 1 177 ? 35.055 17.154 -8.677 1.00 85.31 177 ALA A O 1
ATOM 1396 N N . PHE A 1 178 ? 34.286 15.066 -8.943 1.00 81.12 178 PHE A N 1
ATOM 1397 C CA . PHE A 1 178 ? 34.227 14.796 -7.514 1.00 81.12 178 PHE A CA 1
ATOM 1398 C C . PHE A 1 178 ? 35.597 14.654 -6.869 1.00 81.12 178 PHE A C 1
ATOM 1400 O O . PHE A 1 178 ? 35.743 15.144 -5.761 1.00 81.12 178 PHE A O 1
ATOM 1407 N N . GLU A 1 179 ? 36.592 14.047 -7.512 1.00 81.69 179 GLU A N 1
ATOM 1408 C CA . GLU A 1 179 ? 37.963 13.990 -6.985 1.00 81.69 179 GLU A CA 1
ATOM 1409 C C . GLU A 1 179 ? 38.537 15.395 -6.751 1.00 81.69 179 GLU A C 1
ATOM 1411 O O . GLU A 1 179 ? 39.143 15.644 -5.710 1.00 81.69 179 GLU A O 1
ATOM 1416 N N . LEU A 1 180 ? 38.250 16.342 -7.652 1.00 79.38 180 LEU A N 1
ATOM 1417 C CA . LEU A 1 180 ? 38.646 17.748 -7.510 1.00 79.38 180 LEU A CA 1
ATOM 1418 C C . LEU A 1 180 ? 37.870 18.489 -6.401 1.00 79.38 180 LEU A C 1
ATOM 1420 O O . LEU A 1 180 ? 38.414 19.380 -5.753 1.00 79.38 180 LEU A O 1
ATOM 1424 N N . LEU A 1 181 ? 36.605 18.124 -6.160 1.00 75.31 181 LEU A N 1
ATOM 1425 C CA . LEU A 1 181 ? 35.713 18.773 -5.182 1.00 75.31 181 LEU A CA 1
ATOM 1426 C C . LEU A 1 181 ? 35.679 18.082 -3.801 1.00 75.31 181 LEU A C 1
ATOM 1428 O O . LEU A 1 181 ? 35.179 18.653 -2.826 1.00 75.31 181 LEU A O 1
ATOM 1432 N N . ALA A 1 182 ? 36.190 16.852 -3.685 1.00 60.97 182 ALA A N 1
ATOM 1433 C CA . ALA A 1 182 ? 36.045 15.974 -2.516 1.00 60.97 182 ALA A CA 1
ATOM 1434 C C . ALA A 1 182 ? 36.788 16.453 -1.258 1.00 60.97 182 ALA A C 1
ATOM 1436 O O . ALA A 1 182 ? 36.617 15.857 -0.192 1.00 60.97 182 ALA A O 1
ATOM 1437 N N . ALA A 1 183 ? 37.544 17.550 -1.335 1.00 57.22 183 ALA A N 1
ATOM 1438 C CA . ALA A 1 183 ? 38.238 18.132 -0.192 1.00 57.22 183 ALA A CA 1
ATOM 1439 C C . ALA A 1 183 ? 37.296 18.696 0.896 1.00 57.22 183 ALA A C 1
ATOM 1441 O O . ALA A 1 183 ? 37.731 18.849 2.033 1.00 57.22 183 ALA A O 1
ATOM 1442 N N . GLN A 1 184 ? 36.018 18.989 0.598 1.00 61.03 184 GLN A N 1
ATOM 1443 C CA . GLN A 1 184 ? 35.178 19.777 1.520 1.00 61.03 184 GLN A CA 1
ATOM 1444 C C . GLN A 1 184 ? 33.949 19.064 2.118 1.00 61.03 184 GLN A C 1
ATOM 1446 O O . GLN A 1 184 ? 33.500 19.476 3.187 1.00 61.03 184 GLN A O 1
ATOM 1451 N N . ASN A 1 185 ? 33.374 18.005 1.512 1.00 66.94 185 ASN A N 1
ATOM 1452 C CA . ASN A 1 185 ? 32.179 17.364 2.102 1.00 66.94 185 ASN A CA 1
ATOM 1453 C C . ASN A 1 185 ? 31.854 15.931 1.609 1.00 66.94 185 ASN A C 1
ATOM 1455 O O . ASN A 1 185 ? 31.129 15.734 0.629 1.00 66.94 185 ASN A O 1
ATOM 1459 N N . LYS A 1 186 ? 32.280 14.903 2.361 1.00 65.88 186 LYS A N 1
ATOM 1460 C CA . LYS A 1 186 ? 32.008 13.474 2.068 1.00 65.88 186 LYS A CA 1
ATOM 1461 C C . LYS A 1 186 ? 30.513 13.104 1.998 1.00 65.88 186 LYS A C 1
ATOM 1463 O O . LYS A 1 186 ? 30.151 12.142 1.323 1.00 65.88 186 LYS A O 1
ATOM 1468 N N . LYS A 1 187 ? 29.621 13.845 2.672 1.00 65.81 187 LYS A N 1
ATOM 1469 C CA . LYS A 1 187 ? 28.168 13.571 2.663 1.00 65.81 187 LYS A CA 1
ATOM 1470 C C . LYS A 1 187 ? 27.512 13.991 1.342 1.00 65.81 187 LYS A C 1
ATOM 1472 O O . LYS A 1 187 ? 26.602 13.311 0.872 1.00 65.81 187 LYS A O 1
ATOM 1477 N N . SER A 1 188 ? 28.014 15.064 0.724 1.00 71.00 188 SER A N 1
ATOM 1478 C CA . SER A 1 188 ? 27.566 15.538 -0.593 1.00 71.00 188 SER A CA 1
ATOM 1479 C C . SER A 1 188 ? 27.866 14.509 -1.691 1.00 71.00 188 SER A C 1
ATOM 1481 O O . SER A 1 188 ? 26.992 14.176 -2.489 1.00 71.00 188 SER A O 1
ATOM 1483 N N . TYR A 1 189 ? 29.056 13.898 -1.637 1.00 75.88 189 TYR A N 1
ATOM 1484 C CA . TYR A 1 189 ? 29.494 12.849 -2.564 1.00 75.88 189 TYR A CA 1
ATOM 1485 C C . TYR A 1 189 ? 28.530 11.649 -2.613 1.00 75.88 189 TYR A C 1
ATOM 1487 O O . TYR A 1 189 ? 28.081 11.242 -3.683 1.00 75.88 189 TYR A O 1
ATOM 1495 N N . LYS A 1 190 ? 28.142 11.106 -1.449 1.00 77.44 190 LYS A N 1
ATOM 1496 C CA . LYS A 1 190 ? 27.228 9.949 -1.379 1.00 77.44 190 LYS A CA 1
ATOM 1497 C C . LYS A 1 190 ? 25.839 10.262 -1.952 1.00 77.44 190 LYS A C 1
ATOM 1499 O O . LYS A 1 190 ? 25.247 9.429 -2.644 1.00 77.44 190 LYS A O 1
ATOM 1504 N N . ASN A 1 191 ? 25.316 11.456 -1.677 1.00 82.38 191 ASN A N 1
ATOM 1505 C CA . ASN A 1 191 ? 24.018 11.881 -2.199 1.00 82.38 191 ASN A CA 1
ATOM 1506 C C . ASN A 1 191 ? 24.062 12.081 -3.719 1.00 82.38 191 ASN A C 1
ATOM 1508 O O . ASN A 1 191 ? 23.157 11.624 -4.416 1.00 82.38 191 ASN A O 1
ATOM 1512 N N . ALA A 1 192 ? 25.125 12.694 -4.244 1.00 85.00 192 ALA A N 1
ATOM 1513 C CA . ALA A 1 192 ? 25.292 12.901 -5.678 1.00 85.00 192 ALA A CA 1
ATOM 1514 C C . ALA A 1 192 ? 25.319 11.579 -6.457 1.00 85.00 192 ALA A C 1
ATOM 1516 O O . ALA A 1 192 ? 24.592 11.438 -7.439 1.00 85.00 192 ALA A O 1
ATOM 1517 N N . TRP A 1 193 ? 26.060 10.576 -5.975 1.00 87.75 193 TRP A N 1
ATOM 1518 C CA . TRP A 1 193 ? 26.055 9.242 -6.584 1.00 87.75 193 TRP A CA 1
ATOM 1519 C C . TRP A 1 193 ? 24.690 8.565 -6.518 1.00 87.75 193 TRP A C 1
ATOM 1521 O O . TRP A 1 193 ? 24.260 7.945 -7.488 1.00 87.75 193 TRP A O 1
ATOM 1531 N N . THR A 1 194 ? 23.969 8.730 -5.408 1.00 87.38 194 THR A N 1
ATOM 1532 C CA . THR A 1 194 ? 22.599 8.215 -5.283 1.00 87.38 194 THR A CA 1
ATOM 1533 C C . THR A 1 194 ? 21.690 8.812 -6.365 1.00 87.38 194 THR A C 1
ATOM 1535 O O . THR A 1 194 ? 20.944 8.084 -7.022 1.00 87.38 194 THR A O 1
ATOM 1538 N N . HIS A 1 195 ? 21.778 10.124 -6.604 1.00 89.31 195 HIS A N 1
ATOM 1539 C CA . HIS A 1 195 ? 21.020 10.789 -7.665 1.00 89.31 195 HIS A CA 1
ATOM 1540 C C . HIS A 1 195 ? 21.465 10.363 -9.067 1.00 89.31 195 HIS A C 1
ATOM 1542 O O . HIS A 1 195 ? 20.601 10.107 -9.907 1.00 89.31 195 HIS A O 1
ATOM 1548 N N . PHE A 1 196 ? 22.773 10.238 -9.304 1.00 92.44 196 PHE A N 1
ATOM 1549 C CA . PHE A 1 196 ? 23.338 9.797 -10.579 1.00 92.44 196 PHE A CA 1
ATOM 1550 C C . PHE A 1 196 ? 22.812 8.414 -10.978 1.00 92.44 196 PHE A C 1
ATOM 1552 O O . PHE A 1 196 ? 22.185 8.268 -12.028 1.00 92.44 196 PHE A O 1
ATOM 1559 N N . TYR A 1 197 ? 22.968 7.412 -10.108 1.00 92.50 197 TYR A N 1
ATOM 1560 C CA . TYR A 1 197 ? 22.494 6.056 -10.396 1.00 92.50 197 TYR A CA 1
ATOM 1561 C C . TYR A 1 197 ? 20.965 5.988 -10.487 1.00 92.50 197 TYR A C 1
ATOM 1563 O O . TYR A 1 197 ? 20.432 5.282 -11.341 1.00 92.50 197 TYR A O 1
ATOM 1571 N N . SER A 1 198 ? 20.240 6.776 -9.683 1.00 91.88 198 SER A N 1
ATOM 1572 C CA . SER A 1 198 ? 18.781 6.882 -9.807 1.00 91.88 198 SER A CA 1
ATOM 1573 C C . SER A 1 198 ? 18.342 7.472 -11.155 1.00 91.88 198 SER A C 1
ATOM 1575 O O . SER A 1 198 ? 17.317 7.065 -11.708 1.00 91.88 198 SER A O 1
ATOM 1577 N N . ALA A 1 199 ? 19.078 8.444 -11.697 1.00 94.81 199 ALA A N 1
ATOM 1578 C CA . ALA A 1 199 ? 18.817 9.005 -13.019 1.00 94.81 199 ALA A CA 1
ATOM 1579 C C . ALA A 1 199 ? 19.153 8.000 -14.130 1.00 94.81 199 ALA A C 1
ATOM 1581 O O . ALA A 1 199 ? 18.301 7.759 -14.983 1.00 94.81 199 ALA A O 1
ATOM 1582 N N . SER A 1 200 ? 20.318 7.349 -14.059 1.00 95.19 200 SER A N 1
ATOM 1583 C CA . SER A 1 200 ? 20.750 6.319 -15.014 1.00 95.19 200 SER A CA 1
ATOM 1584 C C . SER A 1 200 ? 19.746 5.163 -15.105 1.00 95.19 200 SER A C 1
ATOM 1586 O O . SER A 1 200 ? 19.259 4.835 -16.187 1.00 95.19 200 SER A O 1
ATOM 1588 N N . GLN A 1 201 ? 19.317 4.617 -13.962 1.00 94.62 201 GLN A N 1
ATOM 1589 C CA . GLN A 1 201 ? 18.334 3.532 -13.928 1.00 94.62 201 GLN A CA 1
ATOM 1590 C C . GLN A 1 201 ? 16.987 3.953 -14.530 1.00 94.62 201 GLN A C 1
ATOM 1592 O O . GLN A 1 201 ? 16.348 3.178 -15.245 1.00 94.62 201 GLN A O 1
ATOM 1597 N N . ARG A 1 202 ? 16.539 5.188 -14.263 1.00 95.56 202 ARG A N 1
ATOM 1598 C CA . ARG A 1 202 ? 15.316 5.723 -14.873 1.00 95.56 202 ARG A CA 1
ATOM 1599 C C . ARG A 1 202 ? 15.484 5.898 -16.375 1.00 95.56 202 ARG A C 1
ATOM 1601 O O . ARG A 1 202 ? 14.566 5.538 -17.100 1.00 95.56 202 ARG A O 1
ATOM 1608 N N . PHE A 1 203 ? 16.615 6.412 -16.842 1.00 96.31 203 PHE A N 1
ATOM 1609 C CA . PHE A 1 203 ? 16.887 6.582 -18.266 1.00 96.31 203 PHE A CA 1
ATOM 1610 C C . PHE A 1 203 ? 16.770 5.249 -19.018 1.00 96.31 203 PHE A C 1
ATOM 1612 O O . PHE A 1 203 ? 15.921 5.133 -19.899 1.00 96.31 203 PHE A O 1
ATOM 1619 N N . PHE A 1 204 ? 17.517 4.216 -18.608 1.00 95.19 204 PHE A N 1
ATOM 1620 C CA . PHE A 1 204 ? 17.484 2.913 -19.286 1.00 95.19 204 PHE A CA 1
ATOM 1621 C C . PHE A 1 204 ? 16.116 2.239 -19.195 1.00 95.19 204 PHE A C 1
ATOM 1623 O O . PHE A 1 204 ? 15.651 1.646 -20.165 1.00 95.19 204 PHE A O 1
ATOM 1630 N N . LYS A 1 205 ? 15.413 2.392 -18.066 1.00 93.75 205 LYS A N 1
ATOM 1631 C CA . LYS A 1 205 ? 14.032 1.917 -17.947 1.00 93.75 205 LYS A CA 1
ATOM 1632 C C . LYS A 1 205 ? 13.128 2.546 -19.012 1.00 93.75 205 LYS A C 1
ATOM 1634 O O . LYS A 1 205 ? 12.379 1.819 -19.657 1.00 93.75 205 LYS A O 1
ATOM 1639 N N . HIS A 1 206 ? 13.173 3.867 -19.189 1.00 92.88 206 HIS A N 1
ATOM 1640 C CA . HIS A 1 206 ? 12.350 4.537 -20.201 1.00 92.88 206 HIS A CA 1
ATOM 1641 C C . HIS A 1 206 ? 12.796 4.184 -21.621 1.00 92.88 206 HIS A C 1
ATOM 1643 O O . HIS A 1 206 ? 11.936 3.959 -22.465 1.00 92.88 206 HIS A O 1
ATOM 1649 N N . LEU A 1 207 ? 14.104 4.045 -21.863 1.00 91.56 207 LEU A N 1
ATOM 1650 C CA . LEU A 1 207 ? 14.642 3.617 -23.153 1.00 91.56 207 LEU A CA 1
ATOM 1651 C C . LEU A 1 207 ? 14.108 2.233 -23.559 1.00 91.56 207 LEU A C 1
ATOM 1653 O O . LEU A 1 207 ? 13.657 2.058 -24.685 1.00 91.56 207 LEU A O 1
ATOM 1657 N N . CYS A 1 208 ? 14.092 1.261 -22.642 1.00 89.06 208 CYS A N 1
ATOM 1658 C CA . CYS A 1 208 ? 13.532 -0.070 -22.904 1.00 89.06 208 CYS A CA 1
ATOM 1659 C C . CYS A 1 208 ? 12.004 -0.065 -23.050 1.00 89.06 208 CYS A C 1
ATOM 1661 O O . CYS A 1 208 ? 11.452 -0.894 -23.767 1.00 89.06 208 CYS A O 1
ATOM 1663 N N . ILE A 1 209 ? 11.299 0.833 -22.352 1.00 88.50 209 ILE A N 1
ATOM 1664 C CA . ILE A 1 209 ? 9.841 0.971 -22.488 1.00 88.50 209 ILE A CA 1
ATOM 1665 C C . ILE A 1 209 ? 9.480 1.585 -23.843 1.00 88.50 209 ILE A C 1
ATOM 1667 O O . ILE A 1 209 ? 8.527 1.122 -24.460 1.00 88.50 209 ILE A O 1
ATOM 1671 N N . ALA A 1 210 ? 10.242 2.573 -24.321 1.00 85.88 210 ALA A N 1
ATOM 1672 C CA . ALA A 1 210 ? 9.991 3.234 -25.600 1.00 85.88 210 ALA A CA 1
ATOM 1673 C C . ALA A 1 210 ? 9.991 2.245 -26.779 1.00 85.88 210 ALA A C 1
ATOM 1675 O O . ALA A 1 210 ? 9.133 2.340 -27.644 1.00 85.88 210 ALA A O 1
ATOM 1676 N N . VAL A 1 211 ? 10.867 1.235 -26.759 1.00 82.25 211 VAL A N 1
ATOM 1677 C CA . VAL A 1 211 ? 10.921 0.179 -27.794 1.00 82.25 211 VAL A CA 1
ATOM 1678 C C . VAL A 1 211 ? 9.673 -0.683 -27.857 1.00 82.25 211 VAL A C 1
ATOM 1680 O O . VAL A 1 211 ? 9.364 -1.251 -28.898 1.00 82.25 211 VAL A O 1
ATOM 1683 N N . LYS A 1 212 ? 8.961 -0.828 -26.737 1.00 74.38 212 LYS A N 1
ATOM 1684 C CA . LYS A 1 212 ? 7.760 -1.666 -26.689 1.00 74.38 212 LYS A CA 1
ATOM 1685 C C . LYS A 1 212 ? 6.582 -1.039 -27.426 1.00 74.38 212 LYS A C 1
ATOM 1687 O O . LYS A 1 212 ? 5.613 -1.741 -27.693 1.00 74.38 212 LYS A O 1
ATOM 1692 N N . VAL A 1 213 ? 6.637 0.262 -27.705 1.00 73.44 213 VAL A N 1
ATOM 1693 C CA . VAL A 1 213 ? 5.601 0.966 -28.452 1.00 73.44 213 VAL A CA 1
ATOM 1694 C C . VAL A 1 213 ? 6.008 0.933 -29.919 1.00 73.44 213 VAL A C 1
ATOM 1696 O O . VAL A 1 213 ? 6.969 1.585 -30.313 1.00 73.44 213 VAL A O 1
ATOM 1699 N N . SER A 1 214 ? 5.301 0.136 -30.715 1.00 62.66 214 SER A N 1
ATOM 1700 C CA . SER A 1 214 ? 5.405 0.189 -32.172 1.00 62.66 214 SER A CA 1
ATOM 1701 C C . SER A 1 214 ? 4.982 1.579 -32.650 1.00 62.66 214 SER A C 1
ATOM 1703 O O . SER A 1 214 ? 3.863 2.000 -32.342 1.00 62.66 214 SER A O 1
ATOM 1705 N N . SER A 1 215 ? 5.880 2.278 -33.346 1.00 57.34 215 SER A N 1
ATOM 1706 C CA . SER A 1 215 ? 5.593 3.525 -34.068 1.00 57.34 215 SER A CA 1
ATOM 1707 C C . SER A 1 215 ? 4.539 3.330 -35.151 1.00 57.34 215 SER A C 1
ATOM 1709 O O . SER A 1 215 ? 4.548 2.244 -35.776 1.00 57.34 215 SER A O 1
#

Radius of gyration: 24.0 Å; chains: 1; bounding box: 57×50×60 Å